Protein AF-A0A7I4FPY2-F1 (afdb_monomer)

pLDDT: mean 77.71, std 14.88, range [30.08, 95.44]

Secondary structure (DSSP, 8-state):
-PPPTTGGGGS--TTPEEEETTT--EEEEEEEEEEEE-SS-TTSEEEEEEEEE-SSSTT-EEEEE--TTTEEEEETTTTEEEE-PPTTHHHHHHHHHHHHHHHHHHHHHTS--TT-SS-BPPPHHHHHHHT-HHHHHHHHHTT-HHHHHHHHT-B-SSPPTTGGG-HHHHHHHHHHHHHHTEEEEE-SSSTT-EEEEETTT--EESSPPPPP-SSS---TTT-TTTTTTSEEPPHHHHHHTT-HHHHHHHHHTT-HHHHHHHTTPEEPPPPPHHHHHHHHHHHHHHTT-SSBPPHHHHHHTT-HHHHHHHHHTTHHHHHHHHTTPPBPPPP-----------------

Structure (mmCIF, N/CA/C/O backbone):
data_AF-A0A7I4FPY2-F1
#
_entry.id   AF-A0A7I4FPY2-F1
#
loop_
_atom_site.group_PDB
_atom_site.id
_atom_site.type_symbol
_atom_site.label_atom_id
_atom_site.label_alt_id
_atom_site.label_comp_id
_atom_site.label_asym_id
_atom_site.label_entity_id
_atom_site.label_seq_id
_atom_site.pdbx_PDB_ins_code
_atom_site.Cartn_x
_atom_site.Cartn_y
_atom_site.Cartn_z
_atom_site.occupancy
_atom_site.B_iso_or_equiv
_atom_site.auth_seq_id
_atom_site.auth_comp_id
_atom_site.auth_asym_id
_atom_site.auth_atom_id
_atom_site.pdbx_PDB_model_num
ATOM 1 N N . MET A 1 1 ? -35.427 -0.458 26.752 1.00 49.44 1 MET A N 1
ATOM 2 C CA . MET A 1 1 ? -35.487 0.696 25.831 1.00 49.44 1 MET A CA 1
ATOM 3 C C . MET A 1 1 ? -34.194 1.447 26.026 1.00 49.44 1 MET A C 1
ATOM 5 O O . MET A 1 1 ? -33.911 1.802 27.164 1.00 49.44 1 MET A O 1
ATOM 9 N N . SER A 1 2 ? -33.395 1.591 24.973 1.00 55.66 2 SER A N 1
ATOM 10 C CA . SER A 1 2 ? -32.155 2.363 25.029 1.00 55.66 2 SER A CA 1
ATOM 11 C C . SER A 1 2 ? -32.510 3.850 25.203 1.00 55.66 2 SER A C 1
ATOM 13 O O . SER A 1 2 ? -33.406 4.321 24.501 1.00 55.66 2 SER A O 1
ATOM 15 N N . PRO A 1 3 ? -31.889 4.580 26.145 1.00 63.78 3 PRO A N 1
ATOM 16 C CA . PRO A 1 3 ? -32.094 6.021 26.293 1.00 63.78 3 PRO A CA 1
ATOM 17 C C . PRO A 1 3 ? -31.713 6.766 25.009 1.00 63.78 3 PRO A C 1
ATOM 19 O O . PRO A 1 3 ? -30.759 6.373 24.326 1.00 63.78 3 PRO A O 1
ATOM 22 N N . SER A 1 4 ? -32.430 7.843 24.685 1.00 68.75 4 SER A N 1
ATOM 23 C CA . SER A 1 4 ? -32.091 8.677 23.532 1.00 68.75 4 SER A CA 1
ATOM 24 C C . SER A 1 4 ? -30.764 9.411 23.759 1.00 68.75 4 SER A C 1
ATOM 26 O O . SER A 1 4 ? -30.316 9.589 24.893 1.00 68.75 4 SER A O 1
ATOM 28 N N . ALA A 1 5 ? -30.132 9.876 22.678 1.00 65.56 5 ALA A N 1
ATOM 29 C CA . ALA A 1 5 ? -28.874 10.622 22.753 1.00 65.56 5 ALA A CA 1
ATOM 30 C C . ALA A 1 5 ? -28.976 11.904 23.606 1.00 65.56 5 ALA A C 1
ATOM 32 O O . ALA A 1 5 ? -27.971 12.347 24.146 1.00 65.56 5 ALA A O 1
ATOM 33 N N . GLN A 1 6 ? -30.174 12.485 23.745 1.00 66.31 6 GLN A N 1
ATOM 34 C CA . GLN A 1 6 ? -30.409 13.654 24.599 1.00 66.31 6 GLN A CA 1
ATOM 35 C C . GLN A 1 6 ? -30.502 13.274 26.081 1.00 66.31 6 GLN A C 1
ATOM 37 O O . GLN A 1 6 ? -30.000 14.014 26.921 1.00 66.31 6 GLN A O 1
ATOM 42 N N . ASP A 1 7 ? -31.068 12.105 26.394 1.00 70.81 7 ASP A N 1
ATOM 43 C CA . ASP A 1 7 ? -31.251 11.646 27.777 1.00 70.81 7 ASP A CA 1
ATOM 44 C C . ASP A 1 7 ? -29.908 11.388 28.473 1.00 70.81 7 ASP A C 1
ATOM 46 O O . ASP A 1 7 ? -29.760 11.632 29.667 1.00 70.81 7 ASP A O 1
ATOM 50 N N . ILE A 1 8 ? -28.905 10.921 27.724 1.00 75.12 8 ILE A N 1
ATOM 51 C CA . ILE A 1 8 ? -27.593 10.570 28.284 1.00 75.12 8 ILE A CA 1
ATOM 52 C C . ILE A 1 8 ? -26.684 11.760 28.574 1.00 75.12 8 ILE A C 1
ATOM 54 O O . ILE A 1 8 ? -25.725 11.611 29.322 1.00 75.12 8 ILE A O 1
ATOM 58 N N . LEU A 1 9 ? -26.971 12.933 28.008 1.00 71.31 9 LEU A N 1
ATOM 59 C CA . LEU A 1 9 ? -26.206 14.155 28.284 1.00 71.31 9 LEU A CA 1
ATOM 60 C C . LEU A 1 9 ? -26.435 14.664 29.703 1.00 71.31 9 LEU A C 1
ATOM 62 O O . LEU A 1 9 ? -25.612 15.397 30.245 1.00 71.31 9 LEU A O 1
ATOM 66 N N . GLU A 1 10 ? -27.569 14.289 30.286 1.00 73.12 10 GLU A N 1
ATOM 67 C CA . GLU A 1 10 ? -27.938 14.634 31.652 1.00 73.12 10 GLU A CA 1
ATOM 68 C C . GLU A 1 10 ? -27.440 13.589 32.662 1.00 73.12 10 GLU A C 1
ATOM 70 O O . GLU A 1 10 ? -27.553 13.800 33.870 1.00 73.12 10 GLU A O 1
ATOM 75 N N . TRP A 1 11 ? -26.910 12.454 32.191 1.00 80.00 11 TRP A N 1
ATOM 76 C CA . TRP A 1 11 ? -26.457 11.357 33.040 1.00 80.00 11 TRP A CA 1
ATOM 77 C C . TRP A 1 11 ? -24.956 11.466 33.294 1.00 80.00 11 TRP A C 1
ATOM 79 O O . TRP A 1 11 ? -24.160 11.610 32.368 1.00 80.00 11 TRP A O 1
ATOM 89 N N . ASP A 1 12 ? -24.563 11.331 34.560 1.00 84.75 12 ASP A N 1
ATOM 90 C CA . ASP A 1 12 ? -23.160 11.162 34.926 1.00 84.75 12 ASP A CA 1
ATOM 91 C C . ASP A 1 12 ? -22.753 9.700 34.704 1.00 84.75 12 ASP A C 1
ATOM 93 O O . ASP A 1 12 ? -22.953 8.827 35.554 1.00 84.75 12 ASP A O 1
ATOM 97 N N . LEU A 1 13 ? -22.275 9.428 33.489 1.00 89.31 13 LEU A N 1
ATOM 98 C CA . LEU A 1 13 ? -21.825 8.105 33.064 1.00 89.31 13 LEU A CA 1
ATOM 99 C C . LEU A 1 13 ? -20.352 7.843 33.405 1.00 89.31 13 LEU A C 1
ATOM 101 O O . LEU A 1 13 ? -19.858 6.754 33.113 1.00 89.31 13 LEU A O 1
ATOM 105 N N . GLU A 1 14 ? -19.635 8.802 33.996 1.00 91.81 14 GLU A N 1
ATOM 106 C CA . GLU 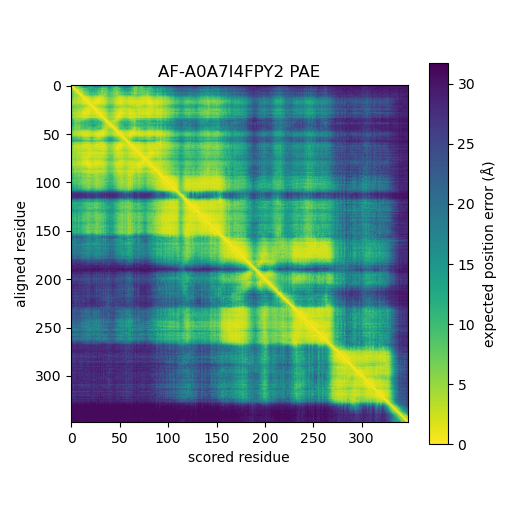A 1 14 ? -18.211 8.653 34.297 1.00 91.81 14 GLU A CA 1
ATOM 107 C C . GLU A 1 14 ? -17.969 7.432 35.206 1.00 91.81 14 GLU A C 1
ATOM 109 O O . GLU A 1 14 ? -18.632 7.206 36.217 1.00 91.81 14 GLU A O 1
ATOM 114 N N . GLY A 1 15 ? -17.024 6.576 34.818 1.00 91.19 15 GLY A N 1
ATOM 115 C CA . GLY A 1 15 ? -16.645 5.371 35.557 1.00 91.19 15 GLY A CA 1
ATOM 116 C C . GLY A 1 15 ? -17.532 4.138 35.339 1.00 91.19 15 GLY A C 1
ATOM 117 O O . GLY A 1 15 ? -17.132 3.041 35.774 1.00 91.19 15 GLY A O 1
ATOM 118 N N . TRP A 1 16 ? -18.667 4.272 34.638 1.00 94.81 16 TRP A N 1
ATOM 119 C CA . TRP A 1 16 ? -19.583 3.164 34.341 1.00 94.81 16 TRP A CA 1
ATOM 120 C C . TRP A 1 16 ? -18.901 2.093 33.495 1.00 94.81 16 TRP A C 1
ATOM 122 O O . TRP A 1 16 ? -18.057 2.382 32.644 1.00 94.81 16 TRP A O 1
ATOM 132 N N . LYS A 1 17 ? -19.262 0.826 33.718 1.00 95.44 17 LYS A N 1
ATOM 133 C CA . LYS A 1 17 ? -18.648 -0.307 33.014 1.00 95.44 17 LYS A CA 1
ATOM 134 C C . LYS A 1 17 ? -19.331 -0.551 31.679 1.00 95.44 17 LYS A C 1
ATOM 136 O O . LYS A 1 17 ? -20.535 -0.789 31.635 1.00 95.44 17 LYS A O 1
ATOM 141 N N . VAL A 1 18 ? -18.540 -0.611 30.616 1.00 95.00 18 VAL A N 1
ATOM 142 C CA . VAL A 1 18 ? -19.009 -1.042 29.297 1.00 95.00 18 VAL A CA 1
ATOM 143 C C . VAL A 1 18 ? -18.731 -2.529 29.132 1.00 95.00 18 VAL A C 1
ATOM 145 O O . VAL A 1 18 ? -17.605 -2.984 29.342 1.00 95.00 18 VAL A O 1
ATOM 148 N N . VAL A 1 19 ? -19.769 -3.292 28.804 1.00 94.94 19 VAL A N 1
ATOM 149 C CA . VAL A 1 19 ? -19.776 -4.756 28.832 1.00 94.94 19 VAL A CA 1
ATOM 150 C C . VAL A 1 19 ? -20.289 -5.295 27.502 1.00 94.94 19 VAL A C 1
ATOM 152 O O . VAL A 1 19 ? -21.270 -4.788 26.964 1.00 94.94 19 VAL A O 1
ATOM 155 N N . LEU A 1 20 ? -19.649 -6.335 26.972 1.00 93.88 20 LEU A N 1
ATOM 156 C CA . LEU A 1 20 ? -20.158 -7.056 25.806 1.00 93.88 20 LEU A CA 1
ATOM 157 C C . LEU A 1 20 ? -21.421 -7.835 26.187 1.00 93.88 20 LEU A C 1
ATOM 159 O O . LEU A 1 20 ? -21.388 -8.657 27.100 1.00 93.88 20 LEU A O 1
ATOM 163 N N . GLU A 1 21 ? -22.519 -7.604 25.470 1.00 93.00 21 GLU A N 1
ATOM 164 C CA . GLU A 1 21 ? -23.805 -8.279 25.700 1.00 93.00 21 GLU A CA 1
ATOM 165 C C . GLU A 1 21 ? -23.676 -9.808 25.587 1.00 93.00 21 GLU A C 1
ATOM 167 O O . GLU A 1 21 ? -24.228 -10.545 26.400 1.00 93.00 21 GLU A O 1
ATOM 172 N N . GLU A 1 22 ? -22.914 -10.292 24.601 1.00 90.00 22 GLU A N 1
ATOM 173 C CA . GLU A 1 22 ? -22.834 -11.723 24.281 1.00 90.00 22 GLU A CA 1
ATOM 174 C C . GLU A 1 22 ? -21.973 -12.523 25.269 1.00 90.00 22 GLU A C 1
ATOM 176 O O . GLU A 1 22 ? -22.315 -13.656 25.609 1.00 90.00 22 GLU A O 1
ATOM 181 N N . THR A 1 23 ? -20.854 -11.955 25.729 1.00 91.00 23 THR A N 1
ATOM 182 C CA . THR A 1 23 ? -19.871 -12.661 26.574 1.00 91.00 23 THR A CA 1
ATOM 183 C C . THR A 1 23 ? -19.915 -12.234 28.039 1.00 91.00 23 THR A C 1
ATOM 185 O O . THR A 1 23 ? -19.447 -12.969 28.907 1.00 91.00 23 THR A O 1
ATOM 188 N N . GLY A 1 24 ? -20.461 -11.052 28.338 1.00 90.19 24 GLY A N 1
ATOM 189 C CA . GLY A 1 24 ? -20.397 -10.438 29.663 1.00 90.19 24 GLY A CA 1
ATOM 190 C C . GLY A 1 24 ? -19.012 -9.890 30.030 1.00 90.19 24 GLY A C 1
ATOM 191 O O . GLY A 1 24 ? -18.795 -9.502 31.181 1.00 90.19 24 GLY A O 1
ATOM 192 N N . GLU A 1 25 ? -18.065 -9.860 29.088 1.00 91.69 25 GLU A N 1
ATOM 193 C CA . GLU A 1 25 ? -16.723 -9.326 29.320 1.00 91.69 25 GLU A CA 1
ATOM 194 C C . GLU A 1 25 ? -16.741 -7.799 29.417 1.00 91.69 25 GLU A C 1
ATOM 196 O O . GLU A 1 25 ? -17.415 -7.108 28.651 1.00 91.69 25 GLU A O 1
ATOM 201 N N . VAL A 1 26 ? -15.975 -7.262 30.367 1.00 92.88 26 VAL A N 1
ATOM 202 C CA . VAL A 1 26 ? -15.832 -5.815 30.547 1.00 92.88 26 VAL A CA 1
ATOM 203 C C . VAL A 1 26 ? -14.830 -5.293 29.523 1.00 92.88 26 VAL A C 1
ATOM 205 O O . VAL A 1 26 ? -13.650 -5.630 29.585 1.00 92.88 26 VAL A O 1
ATOM 208 N N . VAL A 1 27 ? -15.304 -4.443 28.614 1.00 91.19 27 VAL A N 1
ATOM 209 C CA . VAL A 1 27 ? -14.476 -3.741 27.622 1.00 91.19 27 VAL A CA 1
ATOM 210 C C . VAL A 1 27 ? -13.669 -2.638 28.297 1.00 91.19 27 VAL A C 1
ATOM 212 O O . VAL A 1 27 ? -12.490 -2.454 28.009 1.00 91.19 27 VAL A O 1
ATOM 215 N N . GLY A 1 28 ? -14.295 -1.912 29.222 1.00 93.12 28 GLY A N 1
ATOM 216 C CA . GLY A 1 28 ? -13.650 -0.790 29.879 1.00 93.12 28 GLY A CA 1
ATOM 217 C C . GLY A 1 28 ? -14.584 0.031 30.751 1.00 93.12 28 GLY A C 1
ATOM 218 O O . GLY A 1 28 ? -15.676 -0.417 31.117 1.00 93.12 28 GLY A O 1
ATOM 219 N N . ARG A 1 29 ? -14.136 1.240 31.086 1.00 94.50 29 ARG A N 1
ATOM 220 C CA . ARG A 1 29 ? -14.913 2.228 31.839 1.00 94.50 29 ARG A CA 1
ATOM 221 C C . ARG A 1 29 ? -15.063 3.514 31.051 1.00 94.50 29 ARG A C 1
ATOM 223 O O . ARG A 1 29 ? -14.104 3.941 30.415 1.00 94.50 29 ARG A O 1
ATOM 230 N N . VAL A 1 30 ? -16.252 4.101 31.101 1.00 9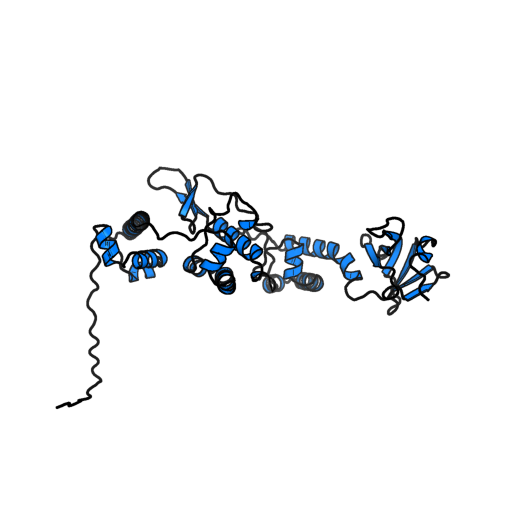4.31 30 VAL A N 1
ATOM 231 C CA . VAL A 1 30 ? -16.524 5.401 30.484 1.00 94.31 30 VAL A CA 1
ATOM 232 C C . VAL A 1 30 ? -15.672 6.464 31.175 1.00 94.31 30 VAL A C 1
ATOM 234 O O . VAL A 1 30 ? -15.646 6.539 32.400 1.00 94.31 30 VAL A O 1
ATOM 237 N N . GLU A 1 31 ? -14.956 7.252 30.387 1.00 92.75 31 GLU A N 1
ATOM 238 C CA . GLU A 1 31 ? -14.260 8.457 30.841 1.00 92.75 31 GLU A CA 1
ATOM 239 C C . GLU A 1 31 ? -15.146 9.678 30.622 1.00 92.75 31 GLU A C 1
ATOM 241 O O . GLU A 1 31 ? -15.387 10.451 31.537 1.00 92.75 31 GLU A O 1
ATOM 246 N N . GLU A 1 32 ? -15.649 9.836 29.400 1.00 91.25 32 GLU A N 1
ATOM 247 C CA . GLU A 1 32 ? -16.442 10.993 29.008 1.00 91.25 32 GLU A CA 1
ATOM 248 C C . GLU A 1 32 ? -17.454 10.622 27.923 1.00 91.25 32 GLU A C 1
ATOM 250 O O . GLU A 1 32 ? -17.275 9.671 27.151 1.00 91.25 32 GLU A O 1
ATOM 255 N N . VAL A 1 33 ? -18.528 11.406 27.861 1.00 90.12 33 VAL A N 1
ATOM 256 C CA . VAL A 1 33 ? -19.497 11.381 26.766 1.00 90.12 33 VAL A CA 1
ATOM 257 C C . VAL A 1 33 ? -19.160 12.536 25.828 1.00 90.12 33 VAL A C 1
ATOM 259 O O . VAL A 1 33 ? -19.197 13.703 26.215 1.00 90.12 33 VAL A O 1
ATOM 262 N N . LEU A 1 34 ? -18.805 12.204 24.591 1.00 89.25 34 LEU A N 1
ATOM 263 C CA . LEU A 1 34 ? -18.468 13.158 23.544 1.00 89.25 34 LEU A CA 1
ATOM 264 C C . LEU A 1 34 ? -19.702 13.485 22.711 1.00 89.25 34 LEU A C 1
ATOM 266 O O . LEU A 1 34 ? -20.384 12.583 22.222 1.00 89.25 34 LEU A O 1
ATOM 270 N N . ASN A 1 35 ? -19.920 14.774 22.467 1.00 85.81 35 ASN A N 1
ATOM 271 C CA . ASN A 1 35 ? -21.070 15.258 21.711 1.00 85.81 35 ASN A CA 1
ATOM 272 C C . ASN A 1 35 ? -20.613 15.782 20.358 1.00 85.81 35 ASN A C 1
ATOM 274 O O . ASN A 1 35 ? -19.783 16.689 20.273 1.00 85.81 35 ASN A O 1
ATOM 278 N N . LEU A 1 36 ? -21.182 15.225 19.298 1.00 77.88 36 LEU A N 1
ATOM 279 C CA . LEU A 1 36 ? -21.012 15.704 17.938 1.00 77.88 36 LEU A CA 1
ATOM 280 C C . LEU A 1 36 ? -22.255 16.508 17.572 1.00 77.88 36 LEU A C 1
ATOM 282 O O . LEU A 1 36 ? -23.326 15.956 17.301 1.00 77.88 36 LEU A O 1
ATOM 286 N N . CYS A 1 37 ? -22.113 17.830 17.618 1.00 76.69 37 CYS A N 1
ATOM 287 C CA . CYS A 1 37 ? -23.172 18.743 17.216 1.00 76.69 37 CYS A CA 1
ATOM 288 C C . CYS A 1 37 ? -23.326 18.783 15.696 1.00 76.69 37 CYS A C 1
ATOM 290 O O . CYS A 1 37 ? -22.375 18.532 14.949 1.00 76.69 37 CYS A O 1
ATOM 292 N N . SER A 1 38 ? -24.524 19.146 15.246 1.00 74.88 38 SER A N 1
ATOM 293 C CA . SER A 1 38 ? -24.803 19.271 13.827 1.00 74.88 38 SER A CA 1
ATOM 294 C C . SER A 1 38 ? -23.954 20.364 13.190 1.00 74.88 38 SER A C 1
ATOM 296 O O . SER A 1 38 ? -23.778 21.452 13.740 1.00 74.88 38 SER A O 1
ATOM 298 N N . PHE A 1 39 ? -23.469 20.096 11.977 1.00 73.12 39 PHE A N 1
ATOM 299 C CA . PHE A 1 39 ? -22.700 21.070 11.203 1.00 73.12 39 PHE A CA 1
ATOM 300 C C . PHE A 1 39 ? -23.503 22.349 10.907 1.00 73.12 39 PHE A C 1
ATOM 302 O O . PHE A 1 39 ? -22.935 23.436 10.821 1.00 73.12 39 PHE A O 1
ATOM 309 N N . TRP A 1 40 ? -24.826 22.225 10.756 1.00 79.50 40 TRP A N 1
ATOM 310 C CA . TRP A 1 40 ? -25.721 23.338 10.422 1.00 79.50 40 TRP A CA 1
ATOM 311 C C . TRP A 1 40 ? -26.241 24.089 11.653 1.00 79.50 40 TRP A C 1
ATOM 313 O O . TRP A 1 40 ? -26.571 25.269 11.539 1.00 79.50 40 TRP A O 1
ATOM 323 N N . ASP A 1 41 ? -26.294 23.427 12.813 1.00 75.50 41 ASP A N 1
ATOM 324 C CA . ASP A 1 41 ? -26.692 24.021 14.091 1.00 75.50 41 ASP A CA 1
ATOM 325 C C . ASP A 1 41 ? -25.886 23.408 15.257 1.00 75.50 41 ASP A C 1
ATOM 327 O O . ASP A 1 41 ? -26.188 22.297 15.705 1.00 75.50 41 ASP A O 1
ATOM 331 N N . PRO A 1 42 ? -24.894 24.139 15.801 1.00 74.69 42 PRO A N 1
ATOM 332 C CA . PRO A 1 42 ? -24.084 23.688 16.931 1.00 74.69 42 PRO A CA 1
ATOM 333 C C . PRO A 1 42 ? -24.871 23.455 18.230 1.00 74.69 42 PRO A C 1
ATOM 335 O O . PRO A 1 42 ? -24.326 22.870 19.164 1.00 74.69 42 PRO A O 1
ATOM 338 N N . SER A 1 43 ? -26.120 23.928 18.320 1.00 74.31 43 SER A N 1
ATOM 339 C CA . SER A 1 43 ? -26.990 23.724 19.489 1.00 74.31 43 SER A CA 1
ATOM 340 C C . SER A 1 43 ? -27.750 22.396 19.438 1.00 74.31 43 SER A C 1
ATOM 342 O O . SER A 1 43 ? -28.354 21.999 20.432 1.00 74.31 43 SER A O 1
ATOM 344 N N . VAL A 1 44 ? -27.727 21.703 18.296 1.00 73.81 44 VAL A N 1
ATOM 345 C CA . VAL A 1 44 ? -28.354 20.391 18.118 1.00 73.81 44 VAL A CA 1
ATOM 346 C C . VAL A 1 44 ? -27.277 19.320 18.225 1.00 73.81 44 VAL A C 1
ATOM 348 O O . VAL A 1 44 ? -26.399 19.232 17.369 1.00 73.81 44 VAL A O 1
ATOM 351 N N . VAL A 1 45 ? -27.350 18.485 19.262 1.00 70.38 45 VAL A N 1
ATOM 352 C CA . VAL A 1 45 ? -26.517 17.279 19.357 1.00 70.38 45 VAL A CA 1
ATOM 353 C C . VAL A 1 45 ? -27.061 16.246 18.378 1.00 70.38 45 VAL A C 1
ATOM 355 O O . VAL A 1 45 ? -28.215 15.834 18.488 1.00 70.38 45 VAL A O 1
ATOM 358 N N . GLU A 1 46 ? -26.244 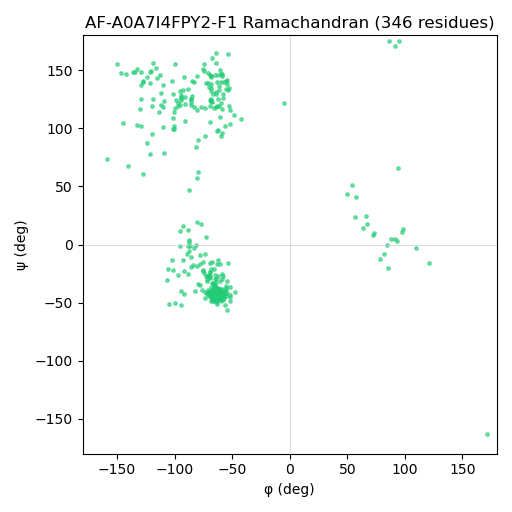15.871 17.396 1.00 74.56 46 GLU A N 1
ATOM 359 C CA . GLU A 1 46 ? -26.632 14.943 16.332 1.00 74.56 46 GLU A CA 1
ATOM 360 C C . GLU A 1 46 ? -26.228 13.507 16.690 1.00 74.56 46 GLU A C 1
ATOM 362 O O . GLU A 1 46 ? -27.012 12.580 16.497 1.00 74.56 46 GLU A O 1
ATOM 367 N N . TYR A 1 47 ? -25.044 13.332 17.289 1.00 80.75 47 TYR A N 1
ATOM 368 C CA . TYR A 1 47 ? -24.548 12.035 17.751 1.00 80.75 47 TYR A CA 1
ATOM 369 C C . TYR A 1 47 ? -23.794 12.173 19.073 1.00 80.75 47 TYR A C 1
ATOM 371 O O . TYR A 1 47 ? -23.084 13.154 19.294 1.00 80.75 47 TYR A O 1
ATOM 379 N N . CYS A 1 48 ? -23.889 11.148 19.914 1.00 87.88 48 CYS A N 1
ATOM 380 C CA . CYS A 1 48 ? -23.063 11.009 21.109 1.00 87.88 48 CYS A CA 1
ATOM 381 C C . CYS A 1 48 ? -22.115 9.820 20.934 1.00 87.88 48 CYS A C 1
ATOM 383 O O . CYS A 1 48 ? -22.472 8.813 20.316 1.00 87.88 48 CYS A O 1
ATOM 385 N N . MET A 1 49 ? -20.913 9.913 21.488 1.00 90.50 49 MET A N 1
ATOM 386 C CA . MET A 1 49 ? -19.966 8.805 21.569 1.00 90.50 49 MET A CA 1
ATOM 387 C C . MET A 1 49 ? -19.506 8.635 23.009 1.00 90.50 49 MET A C 1
ATOM 389 O O . MET A 1 49 ? -19.244 9.608 23.704 1.00 90.50 49 MET A O 1
ATOM 393 N N . LEU A 1 50 ? -19.367 7.393 23.447 1.00 92.19 50 LEU A N 1
ATOM 394 C CA . LEU A 1 50 ? -18.705 7.066 24.698 1.00 92.19 50 LEU A CA 1
ATOM 395 C C . LEU A 1 50 ? -17.210 6.964 24.436 1.00 92.19 50 LEU A C 1
ATOM 397 O O . LEU A 1 50 ? -16.791 6.166 23.593 1.00 92.19 50 LEU A O 1
ATOM 401 N N . LYS A 1 51 ? -16.413 7.723 25.182 1.00 92.88 51 LYS A N 1
ATOM 402 C CA . LYS A 1 51 ? -14.983 7.468 25.292 1.00 92.88 51 LYS A CA 1
ATOM 403 C C . LYS A 1 51 ? -14.751 6.536 26.470 1.00 92.88 51 LYS A C 1
ATOM 405 O O . LYS A 1 51 ? -15.162 6.82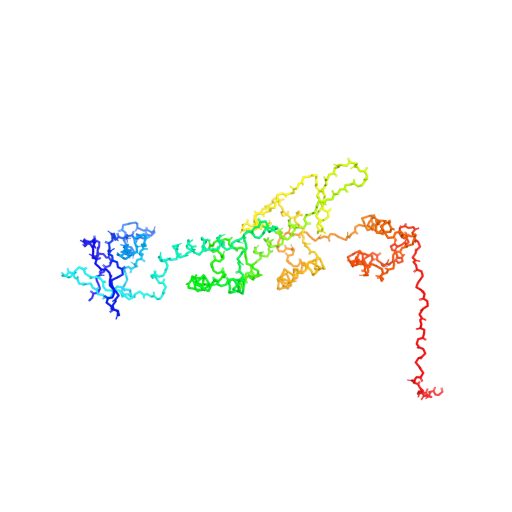1 27.593 1.00 92.88 51 LYS A O 1
ATOM 410 N N . VAL A 1 52 ? -14.151 5.385 26.197 1.00 93.50 52 VAL A N 1
ATOM 411 C CA . VAL A 1 52 ? -14.042 4.277 27.148 1.00 93.50 52 VAL A CA 1
ATOM 412 C C . VAL A 1 52 ? -12.595 3.822 27.228 1.00 93.50 52 VAL A C 1
ATOM 414 O O . VAL A 1 52 ? -12.015 3.435 26.216 1.00 93.50 52 VAL A O 1
ATOM 417 N N . PHE A 1 53 ? -12.022 3.796 28.428 1.00 91.38 53 PHE A N 1
ATOM 418 C CA . PHE A 1 53 ? -10.686 3.248 28.642 1.00 91.38 53 PHE A CA 1
ATOM 419 C C . PHE A 1 53 ? -10.721 1.758 28.933 1.00 91.38 53 PHE A C 1
ATOM 421 O O . PHE A 1 53 ? -11.473 1.293 29.799 1.00 91.38 53 PHE A O 1
ATOM 428 N N . ASP A 1 54 ? -9.834 1.021 28.269 1.00 87.44 54 ASP A N 1
ATOM 429 C CA . ASP A 1 54 ? -9.582 -0.377 28.587 1.00 87.44 54 ASP A CA 1
ATOM 430 C C . ASP A 1 54 ? -9.033 -0.510 30.017 1.00 87.44 54 ASP A C 1
ATOM 432 O O . ASP A 1 54 ? -8.032 0.103 30.391 1.00 87.44 54 ASP A O 1
ATOM 436 N N . SER A 1 55 ? -9.687 -1.335 30.835 1.00 76.88 55 SER A N 1
ATOM 437 C CA . SER A 1 55 ? -9.250 -1.577 32.217 1.00 76.88 55 SER A CA 1
ATOM 438 C C . SER A 1 55 ? -8.026 -2.494 32.311 1.00 76.88 55 SER A C 1
ATOM 440 O O . SER A 1 55 ? -7.325 -2.469 33.320 1.00 76.88 55 SER A O 1
ATOM 442 N N . ASN A 1 56 ? -7.773 -3.309 31.286 1.00 78.69 56 ASN A N 1
ATOM 443 C CA . ASN A 1 56 ? -6.671 -4.268 31.236 1.00 78.69 56 ASN A CA 1
ATOM 444 C C . ASN A 1 56 ? -5.450 -3.714 30.486 1.00 78.69 56 ASN A C 1
ATOM 446 O O . ASN A 1 56 ? -4.326 -4.138 30.755 1.00 78.69 56 ASN A O 1
ATOM 450 N N . SER A 1 57 ? -5.665 -2.778 29.558 1.00 78.00 57 SER A N 1
ATOM 451 C CA . SER A 1 57 ? -4.621 -2.218 28.690 1.00 78.00 57 SER A CA 1
ATOM 452 C C . SER A 1 57 ? -4.558 -0.689 28.817 1.00 78.00 57 SER A C 1
ATOM 454 O O . SER A 1 57 ? -5.199 0.013 28.032 1.00 78.00 57 SER A O 1
ATOM 456 N N . PRO A 1 58 ? -3.792 -0.144 29.784 1.00 70.38 58 PRO A N 1
ATOM 457 C CA . PRO A 1 58 ? -3.686 1.302 29.960 1.00 70.38 58 PRO A CA 1
ATOM 458 C C . PRO A 1 58 ? -3.122 1.949 28.686 1.00 70.38 58 PRO A C 1
ATOM 460 O O . PRO A 1 58 ? -2.035 1.588 28.235 1.00 70.38 58 PRO A O 1
ATOM 463 N N . GLY A 1 59 ? -3.877 2.885 28.104 1.00 76.88 59 GLY A N 1
ATOM 464 C CA . GLY A 1 59 ? -3.536 3.582 26.857 1.00 76.88 59 GLY A CA 1
ATOM 465 C C . GLY A 1 59 ? -4.401 3.220 25.645 1.00 76.88 59 GLY A C 1
ATOM 466 O O . GLY A 1 59 ? -4.216 3.816 24.588 1.00 76.88 59 GLY A O 1
ATOM 467 N N . ILE A 1 60 ? -5.342 2.277 25.775 1.00 84.75 60 ILE A N 1
ATOM 468 C CA . ILE A 1 60 ? -6.329 1.988 24.724 1.00 84.75 60 ILE A CA 1
ATOM 469 C C . ILE A 1 60 ? -7.632 2.727 25.032 1.00 84.75 60 ILE A C 1
ATOM 471 O O . ILE A 1 60 ? -8.271 2.486 26.059 1.00 84.75 60 ILE A O 1
ATOM 475 N N . GLU A 1 61 ? -8.012 3.606 24.109 1.00 88.75 61 GLU A N 1
ATOM 476 C CA . GLU A 1 61 ? -9.235 4.407 24.145 1.00 88.75 61 GLU A CA 1
ATOM 477 C C . GLU A 1 61 ? -10.205 3.915 23.070 1.00 88.75 61 GLU A C 1
ATOM 479 O O . GLU A 1 61 ? -9.907 3.960 21.875 1.00 88.75 61 GLU A O 1
ATOM 484 N N . TYR A 1 62 ? -11.378 3.447 23.487 1.00 91.88 62 TYR A N 1
ATOM 485 C CA . TYR A 1 62 ? -12.460 3.075 22.586 1.00 91.88 62 TYR A CA 1
ATOM 486 C C . TYR A 1 62 ? -13.422 4.251 22.420 1.00 91.88 62 TYR A C 1
ATOM 488 O O . TYR A 1 62 ? -13.921 4.793 23.404 1.00 91.88 62 TYR A O 1
ATOM 496 N N . LEU A 1 63 ? -13.723 4.601 21.169 1.00 92.56 63 LEU A N 1
ATOM 497 C CA . LEU A 1 63 ? -14.796 5.528 20.818 1.00 92.56 63 LEU A CA 1
ATOM 498 C C . LEU A 1 63 ? -15.995 4.717 20.335 1.00 92.56 63 LEU A C 1
ATOM 500 O O . LEU A 1 63 ? -15.954 4.109 19.265 1.00 92.56 63 LEU A O 1
ATOM 504 N N . ILE A 1 64 ? -17.048 4.670 21.147 1.00 92.69 64 ILE A N 1
ATOM 505 C CA . ILE A 1 64 ? -18.219 3.826 20.903 1.00 92.69 64 ILE A CA 1
ATOM 506 C C . ILE A 1 64 ? -19.429 4.724 20.629 1.00 92.69 64 ILE A C 1
ATOM 508 O O . ILE A 1 64 ? -19.871 5.427 21.537 1.00 92.69 64 ILE A O 1
ATOM 512 N N . PRO A 1 65 ? -19.994 4.718 19.409 1.00 91.75 65 PRO A N 1
ATOM 513 C CA . PRO A 1 65 ? -21.184 5.505 19.104 1.00 91.75 65 PRO A CA 1
ATOM 514 C C . PRO A 1 65 ? -22.388 5.085 19.956 1.00 91.75 65 PRO A C 1
ATOM 516 O O . PRO A 1 65 ? -22.705 3.897 20.057 1.00 91.75 65 PRO A O 1
ATOM 519 N N . TRP A 1 66 ? -23.090 6.063 20.530 1.00 89.94 66 TRP A N 1
ATOM 520 C CA . TRP A 1 66 ? -24.341 5.844 21.251 1.00 89.94 66 TRP A CA 1
ATOM 521 C C . TRP A 1 66 ? -25.506 5.732 20.267 1.00 89.94 66 TRP A C 1
ATOM 523 O O . TRP A 1 66 ? -26.197 6.703 19.960 1.00 89.94 66 TRP A O 1
ATOM 533 N N . VAL A 1 67 ? -25.703 4.529 19.739 1.00 88.50 67 VAL A N 1
ATOM 534 C CA . VAL A 1 67 ? -26.798 4.199 18.819 1.00 88.50 67 VAL A CA 1
ATOM 535 C C . VAL A 1 67 ? -27.447 2.892 19.248 1.00 88.50 67 VAL A C 1
ATOM 537 O O . VAL A 1 67 ? -26.759 2.011 19.759 1.00 88.50 67 VAL A O 1
ATOM 540 N N . GLU A 1 68 ? -28.750 2.730 19.012 1.00 86.12 68 GLU A N 1
ATOM 541 C CA . GLU A 1 68 ? -29.513 1.533 19.419 1.00 86.12 68 GLU A CA 1
ATOM 542 C C . GLU A 1 68 ? -28.944 0.225 18.838 1.00 86.12 68 GLU A C 1
ATOM 544 O O . GLU A 1 68 ? -29.060 -0.856 19.426 1.00 86.12 68 GLU A O 1
ATOM 549 N N . ASP A 1 69 ? -28.281 0.308 17.684 1.00 89.44 69 ASP A N 1
ATOM 550 C CA . ASP A 1 69 ? -27.638 -0.841 17.054 1.00 89.44 69 ASP A CA 1
ATOM 551 C C . ASP A 1 69 ? -26.413 -1.343 17.825 1.00 89.44 69 ASP A C 1
ATOM 553 O O . ASP A 1 69 ? -26.138 -2.542 17.785 1.00 89.44 69 ASP A O 1
ATOM 557 N N . ILE A 1 70 ? -25.743 -0.466 18.575 1.00 92.12 70 ILE A N 1
ATOM 558 C CA . ILE A 1 70 ? -24.545 -0.782 19.358 1.00 92.12 70 ILE A CA 1
ATOM 559 C C . ILE A 1 70 ? -24.884 -0.881 20.845 1.00 92.12 70 ILE A C 1
ATOM 561 O O . ILE A 1 70 ? -24.541 -1.876 21.469 1.00 92.12 70 ILE A O 1
ATOM 565 N N . VAL A 1 71 ? -25.564 0.109 21.422 1.00 92.25 71 VAL A N 1
ATOM 566 C CA . VAL A 1 71 ? -25.931 0.157 22.845 1.00 92.25 71 VAL A CA 1
ATOM 567 C C . VAL A 1 71 ? -27.309 -0.477 23.039 1.00 92.25 71 VAL A C 1
ATOM 569 O O . VAL A 1 71 ? -28.339 0.097 22.673 1.00 92.25 71 VAL A O 1
ATOM 572 N N . LYS A 1 72 ? -27.327 -1.683 23.613 1.00 92.00 72 LYS A N 1
ATOM 573 C CA . LYS A 1 72 ? -28.534 -2.518 23.727 1.00 92.00 72 LYS A CA 1
ATOM 574 C C . LYS A 1 72 ? -29.289 -2.301 25.021 1.00 92.00 72 LYS A C 1
ATOM 576 O O . LYS A 1 72 ? -30.516 -2.207 25.015 1.00 92.00 72 LYS A O 1
ATOM 581 N N . GLU A 1 73 ? -28.559 -2.196 26.121 1.00 90.31 73 GLU A N 1
ATOM 582 C CA . GLU A 1 73 ? -29.147 -2.056 27.444 1.00 90.31 73 GLU A CA 1
ATOM 583 C C . GLU A 1 73 ? -28.266 -1.189 28.339 1.00 90.31 73 GLU A C 1
ATOM 585 O O . GLU A 1 73 ? -27.041 -1.177 28.221 1.00 90.31 73 GLU A O 1
ATOM 590 N N . VAL A 1 74 ? -28.911 -0.455 29.242 1.00 90.38 74 VAL A N 1
ATOM 591 C CA . VAL A 1 74 ? -28.254 0.373 30.247 1.00 90.38 74 VAL A CA 1
ATOM 592 C C . VAL A 1 74 ? -28.868 0.031 31.600 1.00 90.38 74 VAL A C 1
ATOM 594 O O . VAL A 1 74 ? -30.064 0.228 31.807 1.00 90.38 74 VAL A O 1
ATOM 597 N N . ASP A 1 75 ? -28.054 -0.499 32.507 1.00 90.81 75 ASP A N 1
ATOM 598 C CA . ASP A 1 75 ? -28.439 -0.794 33.884 1.00 90.81 75 ASP A CA 1
ATOM 599 C C . ASP A 1 75 ? -27.920 0.316 34.795 1.00 90.81 75 ASP A C 1
ATOM 601 O O . ASP A 1 75 ? -26.748 0.342 35.185 1.00 90.81 75 ASP A O 1
ATOM 605 N N . CYS A 1 76 ? -28.821 1.234 35.142 1.00 86.44 76 CYS A N 1
ATOM 606 C CA . CYS A 1 76 ? -28.503 2.374 35.991 1.00 86.44 76 CYS A CA 1
ATOM 607 C C . CYS A 1 76 ? -28.216 1.987 37.447 1.00 86.44 76 CYS A C 1
ATOM 609 O O . CYS A 1 76 ? -27.539 2.733 38.142 1.00 86.44 76 CYS A O 1
ATOM 611 N N . ASN A 1 77 ? -28.718 0.844 37.930 1.00 88.31 77 ASN A N 1
ATOM 612 C CA . ASN A 1 77 ? -28.481 0.421 39.314 1.00 88.31 77 ASN A CA 1
ATOM 613 C C . ASN A 1 77 ? -27.099 -0.216 39.471 1.00 88.31 77 ASN A C 1
ATOM 615 O O . ASN A 1 77 ? -26.479 -0.104 40.527 1.00 88.31 77 ASN A O 1
ATOM 619 N N . ALA A 1 78 ? -26.641 -0.925 38.438 1.00 90.56 78 ALA A N 1
ATOM 620 C CA . ALA A 1 78 ? -25.345 -1.594 38.434 1.00 90.56 78 ALA A CA 1
ATOM 621 C C . ALA A 1 78 ? -24.222 -0.772 37.780 1.00 90.56 78 ALA A C 1
ATOM 623 O O . ALA A 1 78 ? -23.091 -1.267 37.741 1.00 90.56 78 ALA A O 1
ATOM 624 N N . GLU A 1 79 ? -24.530 0.424 37.261 1.00 93.19 79 GLU A N 1
ATOM 625 C CA . GLU A 1 79 ? -23.622 1.297 36.499 1.00 93.19 79 GLU A CA 1
ATOM 626 C C . GLU A 1 79 ? -22.982 0.552 35.312 1.00 93.19 79 GLU A C 1
ATOM 628 O O . GLU A 1 79 ? -21.754 0.488 35.157 1.00 93.19 79 GLU A O 1
ATOM 633 N N . ARG A 1 80 ? -23.823 -0.104 34.496 1.00 94.12 80 ARG A N 1
ATOM 634 C CA . ARG A 1 80 ? -23.388 -0.929 33.355 1.00 94.12 80 ARG A CA 1
ATOM 635 C C . ARG A 1 80 ? -24.074 -0.538 32.061 1.00 94.12 80 ARG A C 1
ATOM 637 O O . ARG A 1 80 ? -25.279 -0.316 32.022 1.00 94.12 80 ARG A O 1
ATOM 644 N N . ILE A 1 81 ? -23.299 -0.549 30.986 1.00 94.25 81 ILE A N 1
ATOM 645 C CA . ILE A 1 81 ? -23.762 -0.333 29.619 1.00 94.25 81 ILE A CA 1
ATOM 646 C C . ILE A 1 81 ? -23.432 -1.594 28.827 1.00 94.25 81 ILE A C 1
ATOM 648 O O . ILE A 1 81 ? -22.265 -1.972 28.716 1.00 94.25 81 ILE A O 1
ATOM 652 N N . PHE A 1 82 ? -24.453 -2.249 28.287 1.00 95.00 82 PHE A N 1
ATOM 653 C CA . PHE A 1 82 ? -24.310 -3.445 27.469 1.00 95.00 82 PHE A CA 1
ATOM 654 C C . PHE A 1 82 ? -24.278 -3.068 25.994 1.00 95.00 82 PHE A C 1
ATOM 656 O O . PHE A 1 82 ? -25.195 -2.423 25.475 1.00 95.00 82 PHE A O 1
ATOM 663 N N . ILE A 1 83 ? -23.210 -3.489 25.321 1.00 94.88 83 ILE A N 1
ATOM 664 C CA . ILE A 1 83 ? -22.971 -3.188 23.917 1.00 94.88 83 ILE A CA 1
ATOM 665 C C . ILE A 1 83 ? -22.860 -4.450 23.067 1.00 94.88 83 ILE A C 1
ATOM 667 O O . ILE A 1 83 ? -22.344 -5.484 23.496 1.00 94.88 83 ILE A O 1
ATOM 671 N N . LYS A 1 84 ? -23.280 -4.313 21.814 1.00 94.94 84 LYS A N 1
ATOM 672 C CA . LYS A 1 84 ? -23.058 -5.250 20.721 1.00 94.94 84 LYS A CA 1
ATOM 673 C C . LYS A 1 84 ? -22.319 -4.518 19.593 1.00 94.94 84 LYS A C 1
ATOM 675 O O . LYS A 1 84 ? -22.949 -4.059 18.639 1.00 94.94 84 LYS A O 1
ATOM 680 N N . PRO A 1 85 ? -20.997 -4.317 19.726 1.00 92.81 85 PRO A N 1
ATOM 681 C CA . PRO A 1 85 ? -20.225 -3.605 18.720 1.00 92.81 85 PRO A CA 1
ATOM 682 C C . PRO A 1 85 ? -20.144 -4.433 17.426 1.00 92.81 85 PRO A C 1
ATOM 684 O O . PRO A 1 85 ? -20.038 -5.659 17.497 1.00 92.81 85 PRO A O 1
ATOM 687 N N . PRO A 1 86 ? -20.166 -3.796 16.243 1.00 92.62 86 PRO A N 1
ATOM 688 C CA . PRO A 1 86 ? -19.879 -4.490 14.997 1.00 92.62 86 PRO A CA 1
ATOM 689 C C . PRO A 1 86 ? -18.432 -4.998 14.982 1.00 92.62 86 PRO A C 1
ATOM 691 O O . PRO A 1 86 ? -17.555 -4.454 15.666 1.00 92.62 86 PRO A O 1
ATOM 694 N N . GLU A 1 87 ? -18.180 -6.026 14.170 1.00 86.25 87 GLU A N 1
ATOM 695 C CA . GLU A 1 87 ? -16.836 -6.572 13.973 1.00 86.25 87 GLU A CA 1
ATOM 696 C C . GLU A 1 87 ? -15.847 -5.461 13.582 1.00 86.25 87 GLU A C 1
ATOM 698 O O . GLU A 1 87 ? -16.149 -4.584 12.769 1.00 86.25 87 GLU A O 1
ATOM 703 N N . GLY A 1 88 ? -14.670 -5.472 14.208 1.00 84.56 88 GLY A N 1
ATOM 704 C CA . GLY A 1 88 ? -13.611 -4.492 13.973 1.00 84.56 88 GLY A CA 1
ATOM 705 C C . GLY A 1 88 ? -13.704 -3.189 14.778 1.00 84.56 88 GLY A C 1
ATOM 706 O O . GLY A 1 88 ? -12.668 -2.559 14.966 1.00 84.56 88 GLY A O 1
ATOM 707 N N . LEU A 1 89 ? -14.862 -2.784 15.332 1.00 89.12 89 LEU A N 1
ATOM 708 C CA . LEU A 1 89 ? -14.976 -1.492 16.049 1.00 89.12 89 LEU A CA 1
ATOM 709 C C . LEU A 1 89 ? -13.986 -1.384 17.218 1.00 89.12 89 LEU A C 1
ATOM 711 O O . LEU A 1 89 ? -13.278 -0.388 17.351 1.00 89.12 89 LEU A O 1
ATOM 715 N N . LEU A 1 90 ? -13.910 -2.424 18.050 1.00 88.12 90 LEU A N 1
ATOM 716 C CA . LEU A 1 90 ? -12.974 -2.457 19.176 1.00 88.12 90 LEU A CA 1
ATOM 717 C C . LEU A 1 90 ? -11.525 -2.698 18.723 1.00 88.12 90 LEU A C 1
ATOM 719 O O . LEU A 1 90 ? -10.588 -2.302 19.410 1.00 88.12 90 LEU A O 1
ATOM 723 N N . GLU A 1 91 ? -11.312 -3.327 17.567 1.00 85.38 91 GLU A N 1
ATOM 724 C CA . GLU A 1 91 ? -9.968 -3.590 17.036 1.00 85.38 91 GLU A CA 1
ATOM 725 C C . GLU A 1 91 ? -9.289 -2.312 16.538 1.00 85.38 91 GLU A C 1
ATOM 727 O O . GLU A 1 91 ? -8.068 -2.177 16.651 1.00 85.38 91 GLU A O 1
ATOM 732 N N . LEU A 1 92 ? -10.072 -1.335 16.064 1.00 83.31 92 LEU A N 1
ATOM 733 C CA . LEU A 1 92 ? -9.566 -0.034 15.625 1.00 83.31 92 LEU A CA 1
ATOM 734 C C . LEU A 1 92 ? -8.767 0.677 16.722 1.00 83.31 92 LEU A C 1
ATOM 736 O O . LEU A 1 92 ? -7.687 1.194 16.445 1.00 83.31 92 LEU A O 1
ATOM 740 N N . ALA A 1 93 ? -9.247 0.642 17.966 1.00 84.50 93 ALA A N 1
ATOM 741 C CA . ALA A 1 93 ? -8.556 1.250 19.104 1.00 84.50 93 ALA A CA 1
ATOM 742 C C . ALA A 1 93 ? -7.211 0.569 19.414 1.00 84.50 93 ALA A C 1
ATOM 744 O O . ALA A 1 93 ? -6.269 1.207 19.877 1.00 84.50 93 ALA A O 1
ATOM 745 N N . LYS A 1 94 ? -7.094 -0.733 19.126 1.00 84.00 94 LYS A N 1
ATOM 746 C CA . LYS A 1 94 ? -5.880 -1.530 19.370 1.00 84.00 94 LYS A CA 1
ATOM 747 C C . LYS A 1 94 ? -4.854 -1.399 18.243 1.00 84.00 94 LYS A C 1
ATOM 749 O O . LYS A 1 94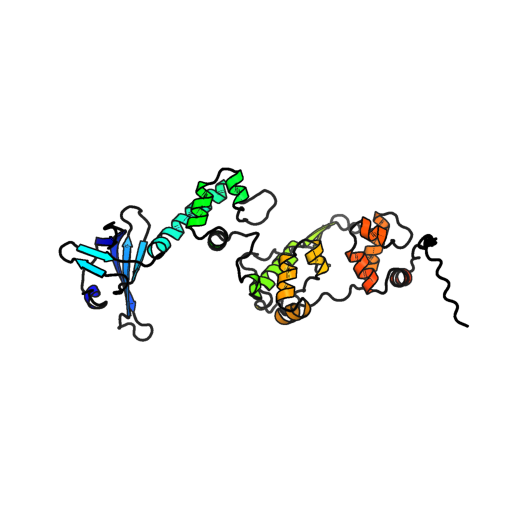 ? -3.677 -1.715 18.436 1.00 84.00 94 LYS A O 1
ATOM 754 N N . ARG A 1 95 ? -5.284 -0.930 17.067 1.00 86.00 95 ARG A N 1
ATOM 755 C CA . ARG A 1 95 ? -4.462 -0.854 15.854 1.00 86.00 95 ARG A CA 1
ATOM 756 C C . ARG A 1 95 ? -3.171 -0.041 16.037 1.00 86.00 95 ARG A C 1
ATOM 758 O O . ARG A 1 95 ? -2.131 -0.554 15.627 1.00 86.00 95 ARG A O 1
ATOM 765 N N . PRO A 1 96 ? -3.160 1.161 16.649 1.00 85.69 96 PRO A N 1
ATOM 766 C CA . PRO A 1 96 ? -1.929 1.945 16.787 1.00 85.69 96 PRO A CA 1
ATOM 767 C C . PRO A 1 96 ? -0.848 1.234 17.611 1.00 85.69 96 PRO A C 1
ATOM 769 O O . PRO A 1 96 ? 0.312 1.184 17.198 1.00 85.69 96 PRO A O 1
ATOM 772 N N . GLU A 1 97 ? -1.223 0.619 18.735 1.00 84.38 97 GLU A N 1
ATOM 773 C CA . GLU A 1 97 ? -0.293 -0.151 19.570 1.00 84.38 97 GLU A CA 1
ATOM 774 C C . GLU A 1 97 ? 0.217 -1.404 18.852 1.00 84.38 97 GLU A C 1
ATOM 776 O O . GLU A 1 97 ? 1.406 -1.723 18.924 1.00 84.38 97 GLU A O 1
ATOM 781 N N . LEU A 1 98 ? -0.654 -2.096 18.112 1.00 87.69 98 LEU A N 1
ATOM 782 C CA . LEU A 1 98 ? -0.258 -3.239 17.293 1.00 87.69 98 LEU A CA 1
ATOM 783 C C . LEU A 1 98 ? 0.754 -2.825 16.212 1.00 87.69 98 LEU A C 1
ATOM 785 O O . LEU A 1 98 ? 1.805 -3.451 16.080 1.00 87.69 98 LEU A O 1
ATOM 789 N N . LEU A 1 99 ? 0.494 -1.728 15.495 1.00 90.38 99 LEU A N 1
ATOM 790 C CA . LEU A 1 99 ? 1.412 -1.176 14.494 1.00 90.38 99 LEU A CA 1
ATOM 791 C C . LEU A 1 99 ? 2.755 -0.766 15.106 1.00 90.38 99 LEU A C 1
ATOM 793 O O . LEU A 1 99 ? 3.798 -0.997 14.495 1.00 90.38 99 LEU A O 1
ATOM 797 N N . ARG A 1 100 ? 2.751 -0.199 16.318 1.00 89.44 100 ARG A N 1
ATOM 798 C CA . ARG A 1 100 ? 3.978 0.145 17.047 1.00 89.44 100 ARG A CA 1
ATOM 799 C C . ARG A 1 100 ? 4.814 -1.100 17.349 1.00 89.44 100 ARG A C 1
ATOM 801 O O . ARG A 1 100 ? 6.009 -1.096 17.070 1.00 89.44 100 ARG A O 1
ATOM 808 N N . LYS A 1 101 ? 4.194 -2.170 17.858 1.00 91.00 101 LYS A N 1
ATOM 809 C CA . LYS A 1 101 ? 4.874 -3.454 18.116 1.00 91.00 101 LYS A CA 1
ATOM 810 C C . LYS A 1 101 ? 5.452 -4.057 16.836 1.00 91.00 101 LYS A C 1
ATOM 812 O O . LYS A 1 101 ? 6.617 -4.443 16.817 1.00 91.00 101 LYS A O 1
ATOM 817 N N . ILE A 1 102 ? 4.663 -4.079 15.759 1.00 92.31 102 ILE A N 1
ATOM 818 C CA . ILE A 1 102 ? 5.105 -4.587 14.454 1.00 92.31 102 ILE A CA 1
ATOM 819 C C . ILE A 1 102 ? 6.287 -3.769 13.926 1.00 92.31 102 ILE A C 1
ATOM 821 O O . ILE A 1 102 ? 7.256 -4.350 13.445 1.00 92.31 102 ILE A O 1
ATOM 825 N N . ARG A 1 103 ? 6.240 -2.434 14.030 1.00 91.44 103 ARG A N 1
ATOM 826 C CA . ARG A 1 103 ? 7.345 -1.557 13.619 1.00 91.44 103 ARG A CA 1
ATOM 827 C C . ARG A 1 103 ? 8.641 -1.925 14.336 1.00 91.44 103 ARG A C 1
ATOM 829 O O . ARG A 1 103 ? 9.638 -2.145 13.660 1.00 91.44 103 ARG A O 1
ATOM 836 N N . THR A 1 104 ? 8.614 -2.027 15.663 1.00 90.81 104 THR A N 1
ATOM 837 C CA . THR A 1 104 ? 9.802 -2.374 16.456 1.00 90.81 104 THR A CA 1
ATOM 838 C C . THR A 1 104 ? 10.367 -3.737 16.056 1.00 90.81 104 THR A C 1
ATOM 840 O O . THR A 1 104 ? 11.558 -3.847 15.790 1.00 90.81 104 THR A O 1
ATOM 843 N N . ALA A 1 105 ? 9.514 -4.753 15.913 1.00 91.62 105 ALA A N 1
ATOM 844 C CA . ALA A 1 105 ? 9.951 -6.087 15.502 1.00 91.62 105 ALA A CA 1
ATOM 845 C C . ALA A 1 105 ? 10.547 -6.107 14.078 1.00 91.62 105 ALA A C 1
ATOM 847 O O . ALA A 1 105 ? 11.531 -6.793 13.811 1.00 91.62 105 ALA A O 1
ATOM 848 N N . LEU A 1 106 ? 9.987 -5.325 13.149 1.00 90.56 106 LEU A N 1
ATOM 849 C CA . LEU A 1 106 ? 10.545 -5.181 11.802 1.00 90.56 106 LEU A CA 1
ATOM 850 C C . LEU A 1 106 ? 11.895 -4.446 11.810 1.00 90.56 106 LEU A C 1
ATOM 852 O O . LEU A 1 106 ? 12.796 -4.815 11.056 1.00 90.56 106 LEU A O 1
ATOM 856 N N . GLU A 1 107 ? 12.052 -3.419 12.644 1.00 87.38 107 GLU A N 1
ATOM 857 C CA . GLU A 1 107 ? 13.323 -2.706 12.817 1.00 87.38 107 GLU A CA 1
ATOM 858 C C . GLU A 1 107 ? 14.415 -3.642 13.353 1.00 87.38 107 GLU A C 1
ATOM 860 O O . GLU A 1 107 ? 15.511 -3.666 12.792 1.00 87.38 107 GLU A O 1
ATOM 865 N N . GLU A 1 108 ? 14.095 -4.479 14.345 1.00 87.19 108 GLU A N 1
ATOM 866 C CA . GLU A 1 108 ? 14.987 -5.525 14.869 1.00 87.19 108 GLU A CA 1
ATOM 867 C C . GLU A 1 108 ? 15.342 -6.583 13.813 1.00 87.19 108 GLU A C 1
ATOM 869 O O . GLU A 1 108 ? 16.491 -7.019 13.732 1.00 87.19 108 GLU A O 1
ATOM 874 N N . PHE A 1 109 ? 14.388 -6.944 12.948 1.00 85.12 109 PHE A N 1
ATOM 875 C CA . PHE A 1 109 ? 14.614 -7.856 11.824 1.00 85.12 109 PHE A CA 1
ATOM 876 C C . PHE A 1 109 ? 15.564 -7.281 10.753 1.00 85.12 109 PHE A C 1
ATOM 878 O O . PHE A 1 109 ? 16.162 -8.031 9.979 1.00 85.12 109 PHE A O 1
ATOM 885 N N . GLY A 1 110 ? 15.731 -5.956 10.700 1.00 77.38 110 GLY A N 1
ATOM 886 C CA . GLY A 1 110 ? 16.629 -5.287 9.763 1.00 77.38 110 GLY A CA 1
ATOM 887 C C . GLY A 1 110 ? 15.937 -4.833 8.477 1.00 77.38 110 GLY A C 1
ATOM 888 O O . GLY A 1 110 ? 16.287 -5.267 7.379 1.00 77.38 110 GLY A O 1
ATOM 889 N N . LEU A 1 111 ? 15.007 -3.876 8.595 1.00 65.88 111 LEU A N 1
ATOM 890 C CA . LEU A 1 111 ? 14.395 -3.154 7.459 1.00 65.88 111 LEU A CA 1
ATOM 891 C C . LEU A 1 111 ? 15.413 -2.500 6.500 1.00 65.88 111 LEU A C 1
ATOM 893 O O . LEU A 1 111 ? 15.056 -2.136 5.377 1.00 65.88 111 LEU A O 1
ATOM 897 N N . HIS A 1 112 ? 16.669 -2.356 6.926 1.00 56.16 112 HIS A N 1
ATOM 898 C CA . HIS A 1 112 ? 17.771 -1.793 6.156 1.00 56.16 112 HIS A CA 1
ATOM 899 C C . HIS A 1 112 ? 18.774 -2.885 5.774 1.00 56.16 112 HIS A C 1
ATOM 901 O O . HIS A 1 112 ? 19.838 -3.009 6.375 1.00 56.16 112 HIS A O 1
ATOM 907 N N . THR A 1 113 ? 18.476 -3.680 4.747 1.00 49.81 113 THR A N 1
ATOM 908 C CA . THR A 1 113 ? 19.539 -4.463 4.104 1.00 49.81 113 THR A CA 1
ATOM 909 C C . THR A 1 113 ? 20.529 -3.495 3.463 1.00 49.81 113 THR A C 1
ATOM 911 O O . THR A 1 113 ? 20.138 -2.718 2.585 1.00 49.81 113 THR A O 1
ATOM 914 N N . GLU A 1 114 ? 21.786 -3.528 3.915 1.00 44.19 114 GLU A N 1
ATOM 915 C CA . GLU A 1 114 ? 22.899 -2.724 3.402 1.00 44.19 114 GLU A CA 1
ATOM 916 C C . GLU A 1 114 ? 22.872 -2.686 1.862 1.00 44.19 114 GLU A C 1
ATOM 918 O O . GLU A 1 114 ? 23.104 -3.689 1.188 1.00 44.19 114 GLU A O 1
ATOM 923 N N . GLY A 1 115 ? 22.510 -1.527 1.299 1.00 50.06 115 GLY A N 1
ATOM 924 C CA . GLY A 1 115 ? 22.412 -1.304 -0.148 1.00 50.06 115 GLY A CA 1
ATOM 925 C C . GLY A 1 115 ? 21.035 -0.872 -0.669 1.00 50.06 115 GLY A C 1
ATOM 926 O O . GL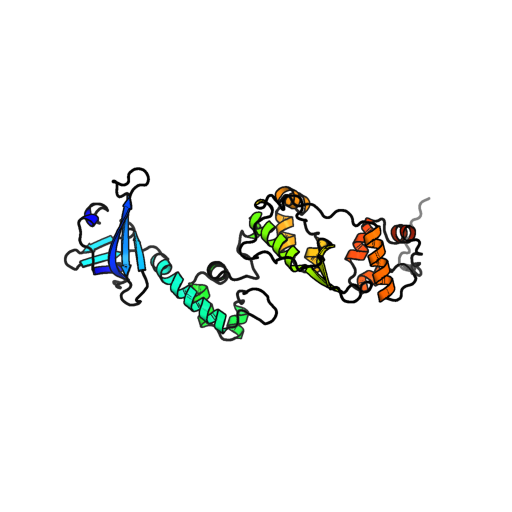Y A 1 115 ? 20.970 -0.339 -1.778 1.00 50.06 115 GLY A O 1
ATOM 927 N N . GLN A 1 116 ? 19.947 -1.022 0.098 1.00 50.03 116 GLN A N 1
ATOM 928 C CA . GLN A 1 116 ? 18.639 -0.443 -0.249 1.00 50.03 116 GLN A CA 1
ATOM 929 C C . GLN A 1 116 ? 18.426 0.889 0.482 1.00 50.03 116 GLN A C 1
ATOM 931 O O . GLN A 1 116 ? 18.491 0.960 1.704 1.00 50.03 116 GLN A O 1
ATOM 936 N N . LYS A 1 117 ? 18.201 1.964 -0.285 1.00 54.56 117 LYS A N 1
ATOM 937 C CA . LYS A 1 117 ? 18.067 3.344 0.218 1.00 54.56 117 LYS A CA 1
ATOM 938 C C . LYS A 1 117 ? 16.795 3.609 1.038 1.00 54.56 117 LYS A C 1
ATOM 940 O O . LYS A 1 117 ? 16.746 4.627 1.718 1.00 54.56 117 LYS A O 1
ATOM 945 N N . GLU A 1 118 ? 15.785 2.742 0.971 1.00 63.97 118 GLU A N 1
ATOM 946 C CA . GLU A 1 118 ? 14.475 2.950 1.604 1.00 63.97 118 GLU A CA 1
ATOM 947 C C . GLU A 1 118 ? 13.970 1.682 2.312 1.00 63.97 118 GLU A C 1
ATOM 949 O O . GLU A 1 118 ? 14.255 0.576 1.844 1.00 63.97 118 GLU A O 1
ATOM 954 N N . PRO A 1 119 ? 13.200 1.821 3.409 1.00 73.75 119 PRO A N 1
ATOM 955 C CA . PRO A 1 119 ? 12.681 0.688 4.166 1.00 73.75 119 PRO A CA 1
ATOM 956 C C . PRO A 1 119 ? 11.636 -0.098 3.354 1.00 73.75 119 PRO A C 1
ATOM 958 O O . PRO A 1 119 ? 10.618 0.437 2.901 1.00 73.75 119 PRO A O 1
ATOM 961 N N . HIS A 1 120 ? 11.890 -1.394 3.168 1.00 81.94 120 HIS A N 1
ATOM 962 C CA . HIS A 1 120 ? 11.024 -2.308 2.424 1.00 81.94 120 HIS A CA 1
ATOM 963 C C . HIS A 1 120 ? 10.346 -3.302 3.363 1.00 81.94 120 HIS A C 1
ATOM 965 O O . HIS A 1 120 ? 10.991 -3.883 4.229 1.00 81.94 120 HIS A O 1
ATOM 971 N N . MET A 1 121 ? 9.057 -3.548 3.146 1.00 88.12 121 MET A N 1
ATOM 972 C CA . MET A 1 121 ? 8.289 -4.562 3.855 1.00 88.12 121 MET A CA 1
ATOM 973 C C . MET A 1 121 ? 8.822 -5.961 3.506 1.00 88.12 121 MET A C 1
ATOM 975 O O . MET A 1 121 ? 8.724 -6.375 2.342 1.00 88.12 121 MET A O 1
ATOM 979 N N . PRO A 1 122 ? 9.339 -6.731 4.479 1.00 89.44 122 PRO A N 1
ATOM 980 C CA . PRO A 1 122 ? 9.757 -8.103 4.249 1.00 89.44 122 PRO A CA 1
ATOM 981 C C . PRO A 1 122 ? 8.592 -8.967 3.763 1.00 89.44 122 PRO A C 1
ATOM 983 O O . PRO A 1 122 ? 7.433 -8.804 4.146 1.00 89.44 122 PRO A O 1
ATOM 986 N N . THR A 1 123 ? 8.896 -9.936 2.908 1.00 88.44 123 THR A N 1
ATOM 987 C CA . THR A 1 123 ? 7.901 -10.912 2.465 1.00 88.44 123 THR A CA 1
ATOM 988 C C . THR A 1 123 ? 7.625 -11.934 3.563 1.00 88.44 123 THR A C 1
ATOM 990 O O . THR A 1 123 ? 8.525 -12.322 4.306 1.00 88.44 123 THR A O 1
ATOM 993 N N . ARG A 1 124 ? 6.404 -12.482 3.589 1.00 90.75 124 ARG A N 1
ATOM 994 C CA . ARG A 1 124 ? 6.027 -13.570 4.509 1.00 90.75 124 ARG A CA 1
ATOM 995 C C . ARG A 1 124 ? 7.044 -14.715 4.541 1.00 90.75 124 ARG A C 1
ATOM 997 O O . ARG A 1 124 ? 7.360 -15.221 5.608 1.00 90.75 124 ARG A O 1
ATOM 1004 N N . ARG A 1 125 ? 7.582 -15.106 3.378 1.00 90.06 125 ARG A N 1
ATOM 1005 C CA . ARG A 1 125 ? 8.594 -16.171 3.284 1.00 90.06 125 ARG A CA 1
ATOM 1006 C C . ARG A 1 125 ? 9.915 -15.795 3.954 1.00 90.06 125 ARG A C 1
ATOM 1008 O O . ARG A 1 125 ? 10.548 -16.679 4.510 1.00 90.06 125 ARG A O 1
ATOM 1015 N N . GLN A 1 126 ? 10.330 -14.528 3.888 1.00 90.00 126 GLN A N 1
ATOM 1016 C CA . GLN A 1 126 ? 11.558 -14.059 4.539 1.00 90.00 126 GLN A CA 1
ATOM 1017 C C . GLN A 1 126 ? 11.421 -14.102 6.062 1.00 90.00 126 GLN A C 1
ATOM 1019 O O . GLN A 1 126 ? 12.297 -14.656 6.714 1.00 90.00 126 GLN A O 1
ATOM 1024 N N . LEU A 1 127 ? 10.297 -13.620 6.605 1.00 91.62 127 LEU A N 1
ATOM 1025 C CA . LEU A 1 127 ? 10.022 -13.682 8.046 1.00 91.62 127 LEU A CA 1
ATOM 1026 C C . LEU A 1 127 ? 9.931 -15.132 8.543 1.00 91.62 127 LEU A C 1
ATOM 1028 O O . LEU A 1 127 ? 10.599 -15.509 9.498 1.00 91.62 127 LEU A O 1
ATOM 1032 N N . GLN A 1 128 ? 9.189 -15.989 7.834 1.00 93.06 128 GLN A N 1
ATOM 1033 C CA . GLN A 1 128 ? 9.080 -17.409 8.192 1.00 93.06 128 GLN A CA 1
ATOM 1034 C C . GLN A 1 128 ? 10.423 -18.148 8.116 1.00 93.06 128 GLN A C 1
ATOM 1036 O O . GLN A 1 128 ? 10.713 -18.973 8.977 1.00 93.06 128 GLN A O 1
ATOM 1041 N N . ALA A 1 129 ? 11.257 -17.855 7.111 1.00 91.06 129 ALA A N 1
ATOM 1042 C CA . ALA A 1 129 ? 12.589 -18.451 6.993 1.00 91.06 129 ALA A CA 1
ATOM 1043 C C . ALA A 1 129 ? 13.526 -18.038 8.138 1.00 91.06 129 ALA A C 1
ATOM 1045 O O . ALA A 1 129 ? 14.435 -18.794 8.470 1.00 91.06 129 ALA A O 1
ATOM 1046 N N . ALA A 1 130 ? 13.291 -16.872 8.741 1.00 89.12 130 ALA A N 1
ATOM 1047 C CA . ALA A 1 130 ? 14.018 -16.395 9.910 1.00 89.12 130 ALA A CA 1
ATOM 1048 C C . ALA A 1 130 ? 13.425 -16.872 11.249 1.00 89.12 130 ALA A C 1
ATOM 1050 O O . ALA A 1 130 ? 14.032 -16.645 12.288 1.00 89.12 130 ALA A O 1
ATOM 1051 N N . GLY A 1 131 ? 12.278 -17.561 11.233 1.00 92.12 131 GLY A N 1
ATOM 1052 C CA . GLY A 1 131 ? 11.599 -18.039 12.440 1.00 92.12 131 GLY A CA 1
ATOM 1053 C C . GLY A 1 131 ? 10.618 -17.045 13.067 1.00 92.12 131 GLY A C 1
ATOM 1054 O O . GLY A 1 131 ? 10.023 -17.360 14.093 1.00 92.12 131 GLY A O 1
ATOM 1055 N N . GLU A 1 132 ? 10.381 -15.897 12.429 1.00 92.25 132 GLU A N 1
ATOM 1056 C CA . GLU A 1 132 ? 9.510 -14.817 12.912 1.00 92.25 132 GLU A CA 1
ATOM 1057 C C . GLU A 1 132 ? 8.021 -15.111 12.645 1.00 92.25 132 GLU A C 1
ATOM 1059 O O . GLU A 1 132 ? 7.326 -14.380 11.935 1.00 92.25 132 GLU A O 1
ATOM 1064 N N . TYR A 1 133 ? 7.518 -16.240 13.153 1.00 92.81 133 TYR A N 1
ATOM 1065 C CA . TYR A 1 133 ? 6.133 -16.675 12.925 1.00 92.81 133 TYR A CA 1
ATOM 1066 C C . TYR A 1 133 ? 5.110 -15.807 13.664 1.00 92.81 133 TYR A C 1
ATOM 1068 O O . TYR A 1 133 ? 4.079 -15.477 13.082 1.00 92.81 133 TYR A O 1
ATOM 1076 N N . GLU A 1 134 ? 5.415 -15.400 14.896 1.00 93.50 134 GLU A N 1
ATOM 1077 C CA . GLU A 1 134 ? 4.550 -14.537 15.711 1.00 93.50 134 GLU A CA 1
ATOM 1078 C C . GLU A 1 134 ? 4.397 -13.148 15.076 1.00 93.50 134 GLU A C 1
ATOM 1080 O O . GLU A 1 134 ? 3.294 -12.621 14.966 1.00 93.50 134 GLU A O 1
ATOM 1085 N N . LEU A 1 135 ? 5.483 -12.591 14.530 1.00 93.44 135 LEU A N 1
ATOM 1086 C CA . LEU A 1 135 ? 5.430 -11.345 13.767 1.00 93.44 135 LEU A CA 1
ATOM 1087 C C . LEU A 1 135 ? 4.555 -11.467 12.514 1.00 93.44 135 LEU A C 1
ATOM 1089 O O . LEU A 1 135 ? 3.813 -10.544 12.180 1.00 93.44 135 LEU A O 1
ATOM 1093 N N . VAL A 1 136 ? 4.617 -12.603 11.815 1.00 94.12 136 VAL A N 1
ATOM 1094 C CA . VAL A 1 136 ? 3.743 -12.857 10.661 1.00 94.12 136 VAL A CA 1
ATOM 1095 C C . VAL A 1 136 ? 2.277 -12.887 11.085 1.00 94.12 136 VAL A C 1
ATOM 1097 O O . VAL A 1 136 ? 1.452 -12.337 10.361 1.00 94.12 136 VAL A O 1
ATOM 1100 N N . GLU A 1 137 ? 1.954 -13.512 12.214 1.00 93.31 137 GLU A N 1
AT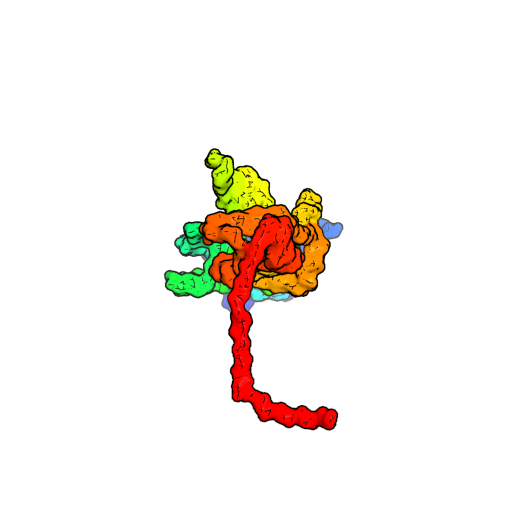OM 1101 C CA . GLU A 1 137 ? 0.593 -13.557 12.758 1.00 93.31 137 GLU A CA 1
ATOM 1102 C C . GLU A 1 137 ? 0.106 -12.155 13.139 1.00 93.31 137 GLU A C 1
ATOM 1104 O O . GLU A 1 137 ? -0.902 -11.709 12.598 1.00 93.31 137 GLU A O 1
ATOM 1109 N N . MET A 1 138 ? 0.907 -11.384 13.885 1.00 91.44 138 MET A N 1
ATOM 1110 C CA . MET A 1 138 ? 0.599 -9.984 14.211 1.00 91.44 138 MET A CA 1
ATOM 1111 C C . MET A 1 138 ? 0.339 -9.125 12.965 1.00 91.44 138 MET A C 1
ATOM 1113 O O . MET A 1 138 ? -0.584 -8.312 12.940 1.00 91.44 138 MET A O 1
ATOM 1117 N N . ILE A 1 139 ? 1.138 -9.298 11.904 1.00 92.12 139 ILE A N 1
ATOM 1118 C CA . ILE A 1 139 ? 0.936 -8.588 10.632 1.00 92.12 139 ILE A CA 1
ATOM 1119 C C . ILE A 1 139 ? -0.385 -8.998 9.973 1.00 92.12 139 ILE A C 1
ATOM 1121 O O . ILE A 1 139 ? -1.043 -8.156 9.362 1.00 92.12 139 ILE A O 1
ATOM 1125 N N . MET A 1 140 ? -0.764 -10.275 10.046 1.00 90.56 140 MET A N 1
ATOM 1126 C CA . MET A 1 140 ? -2.030 -10.761 9.492 1.00 90.56 140 MET A CA 1
ATOM 1127 C C . MET A 1 140 ? -3.228 -10.216 10.273 1.00 90.56 140 MET A C 1
ATOM 1129 O O . MET A 1 140 ? -4.160 -9.726 9.636 1.00 90.56 140 MET A O 1
ATOM 1133 N N . ASP A 1 141 ? -3.156 -10.204 11.604 1.00 85.62 141 ASP A N 1
ATOM 1134 C CA . ASP A 1 141 ? -4.191 -9.652 12.487 1.00 85.62 141 ASP A CA 1
ATOM 1135 C C . ASP A 1 141 ? -4.367 -8.142 12.285 1.00 85.62 141 ASP A C 1
ATOM 1137 O O . ASP A 1 141 ? -5.473 -7.615 12.316 1.00 85.62 141 ASP A O 1
ATOM 1141 N N . ALA A 1 142 ? -3.286 -7.432 11.957 1.00 85.94 142 ALA A N 1
ATOM 1142 C CA . ALA A 1 142 ? -3.333 -6.017 11.596 1.00 85.94 142 ALA A CA 1
ATOM 1143 C C . ALA A 1 142 ? -3.937 -5.737 10.197 1.00 85.94 142 ALA A C 1
ATOM 1145 O O . ALA A 1 142 ? -3.914 -4.593 9.733 1.00 85.94 142 ALA A O 1
ATOM 1146 N N . GLY A 1 143 ? -4.478 -6.739 9.497 1.00 84.25 143 GLY A N 1
ATOM 1147 C CA . GLY A 1 143 ? -5.055 -6.598 8.151 1.00 84.25 143 GLY A CA 1
ATOM 1148 C C . GLY A 1 143 ? -4.107 -6.997 7.013 1.00 84.25 143 GLY A C 1
ATOM 1149 O O . GLY A 1 143 ? -4.395 -6.764 5.836 1.00 84.25 143 GLY A O 1
ATOM 1150 N N . GLY A 1 144 ? -2.972 -7.618 7.338 1.00 89.25 144 GLY A N 1
ATOM 1151 C CA . GLY A 1 144 ? -2.035 -8.201 6.385 1.00 89.25 144 GLY A CA 1
ATOM 1152 C C . GLY A 1 144 ? -0.919 -7.268 5.911 1.00 89.25 144 GLY A C 1
ATOM 1153 O O . GLY A 1 144 ? -0.913 -6.056 6.122 1.00 89.25 144 GLY A O 1
ATOM 1154 N N . PHE A 1 145 ? 0.043 -7.859 5.196 1.00 89.38 145 PHE A N 1
ATOM 1155 C CA . PHE A 1 145 ? 1.298 -7.211 4.791 1.00 89.38 145 PHE A CA 1
ATOM 1156 C C . PHE A 1 145 ? 1.112 -5.904 4.016 1.00 89.38 145 PHE A C 1
ATOM 1158 O O . PHE A 1 145 ? 1.888 -4.975 4.203 1.00 89.38 145 PHE A O 1
ATOM 1165 N N . SER A 1 146 ? 0.119 -5.828 3.126 1.00 85.00 146 SER A N 1
ATOM 1166 C CA . SER A 1 146 ? -0.113 -4.628 2.315 1.00 85.00 146 SER A CA 1
ATOM 1167 C C . SER A 1 146 ? -0.669 -3.470 3.142 1.00 85.00 146 SER A C 1
ATOM 1169 O O . SER A 1 146 ? -0.194 -2.352 2.979 1.00 85.00 146 SER A O 1
ATOM 1171 N N . SER A 1 147 ? -1.627 -3.745 4.033 1.00 85.06 147 SER A N 1
ATOM 1172 C CA . SER A 1 147 ? -2.240 -2.733 4.901 1.00 85.06 147 SER A CA 1
ATOM 1173 C C . SER A 1 147 ? -1.228 -2.207 5.918 1.00 85.06 147 SER A C 1
ATOM 1175 O O . SER A 1 147 ? -0.999 -1.005 6.004 1.00 85.06 147 SER A O 1
ATOM 1177 N N . VAL A 1 148 ? -0.510 -3.113 6.587 1.00 89.19 148 VAL A N 1
ATOM 1178 C CA . VAL A 1 148 ? 0.561 -2.756 7.528 1.00 89.19 148 VAL A CA 1
ATOM 1179 C C . VAL A 1 148 ? 1.674 -1.971 6.843 1.00 89.19 148 VAL A C 1
ATOM 1181 O O . VAL A 1 148 ? 2.175 -0.996 7.396 1.00 89.19 148 VAL A O 1
ATOM 1184 N N . ALA A 1 149 ? 2.067 -2.358 5.628 1.00 88.62 149 ALA A N 1
ATOM 1185 C CA . ALA A 1 149 ? 3.065 -1.597 4.898 1.00 88.62 149 ALA A CA 1
ATOM 1186 C C . ALA A 1 149 ? 2.574 -0.185 4.562 1.00 88.62 149 ALA A C 1
ATOM 1188 O O . ALA A 1 149 ? 3.358 0.743 4.654 1.00 88.62 149 ALA A O 1
ATOM 1189 N N . GLN A 1 150 ? 1.305 0.031 4.222 1.00 82.44 150 GLN A N 1
ATOM 1190 C CA . GLN A 1 150 ? 0.804 1.395 4.020 1.00 82.44 150 GLN A CA 1
ATOM 1191 C C . GLN A 1 150 ? 0.885 2.216 5.313 1.00 82.44 150 GLN A C 1
ATOM 1193 O O . GLN A 1 150 ? 1.479 3.294 5.311 1.00 82.44 150 GLN A O 1
ATOM 1198 N N . ASP A 1 151 ? 0.397 1.665 6.423 1.00 85.44 151 ASP A N 1
ATOM 1199 C CA . ASP A 1 151 ? 0.375 2.350 7.720 1.00 85.44 151 ASP A CA 1
ATOM 1200 C C . ASP A 1 151 ? 1.777 2.674 8.244 1.00 85.44 151 ASP A C 1
ATOM 1202 O O . ASP A 1 151 ? 2.032 3.752 8.784 1.00 85.44 151 ASP A O 1
ATOM 1206 N N . LEU A 1 152 ? 2.721 1.749 8.059 1.00 87.38 152 LEU A N 1
ATOM 1207 C CA . LEU A 1 152 ? 4.105 1.937 8.483 1.00 87.38 152 LEU A CA 1
ATOM 1208 C C . LEU A 1 152 ? 4.945 2.730 7.481 1.00 87.38 152 LEU A C 1
ATOM 1210 O O . LEU A 1 152 ? 6.112 3.011 7.775 1.00 87.38 152 LEU A O 1
ATOM 1214 N N . ARG A 1 153 ? 4.361 3.103 6.335 1.00 83.12 153 ARG A N 1
ATOM 1215 C CA . ARG A 1 153 ? 5.050 3.687 5.179 1.00 83.12 153 ARG A CA 1
ATOM 1216 C C . ARG A 1 153 ? 6.175 2.772 4.653 1.00 83.12 153 ARG A C 1
ATOM 1218 O O . ARG A 1 153 ? 7.271 3.189 4.331 1.00 83.12 153 ARG A O 1
ATOM 1225 N N . LEU A 1 154 ? 5.887 1.479 4.621 1.00 82.62 154 LEU A N 1
ATOM 1226 C CA . LEU A 1 154 ? 6.570 0.330 4.023 1.00 82.62 154 LEU A CA 1
ATOM 1227 C C . LEU A 1 154 ? 6.575 0.319 2.483 1.00 82.62 154 LEU A C 1
ATOM 1229 O O . LEU A 1 154 ? 5.490 0.258 1.900 1.00 82.62 154 LEU A O 1
ATOM 1233 N N . ARG A 1 155 ? 7.714 0.223 1.776 1.00 76.00 155 ARG A N 1
ATOM 1234 C CA . ARG A 1 155 ? 7.666 -0.200 0.355 1.00 76.00 155 ARG A CA 1
ATOM 1235 C C . ARG A 1 155 ? 7.249 -1.660 0.248 1.00 76.00 155 ARG A C 1
ATOM 1237 O O . ARG A 1 155 ? 7.808 -2.507 0.927 1.00 76.00 155 ARG A O 1
ATOM 1244 N N . THR A 1 156 ? 6.341 -1.991 -0.662 1.00 77.19 156 THR A N 1
ATOM 1245 C CA . THR A 1 156 ? 5.973 -3.384 -0.954 1.00 77.19 156 THR A CA 1
ATOM 1246 C C . THR A 1 156 ? 6.370 -3.756 -2.372 1.00 77.19 156 THR A C 1
ATOM 1248 O O . THR A 1 156 ? 6.263 -2.959 -3.298 1.00 77.19 156 THR A O 1
ATOM 1251 N N . LYS A 1 157 ? 6.814 -5.002 -2.572 1.00 71.19 157 LYS A N 1
ATOM 1252 C CA . LYS A 1 157 ? 7.093 -5.517 -3.923 1.00 71.19 157 LYS A CA 1
ATOM 1253 C C . LYS A 1 157 ? 5.812 -5.719 -4.740 1.00 71.19 157 LYS A C 1
ATOM 1255 O O . LYS A 1 157 ? 5.846 -5.695 -5.966 1.00 71.19 157 LYS A O 1
ATOM 1260 N N . ARG A 1 158 ? 4.690 -5.984 -4.067 1.00 72.19 158 ARG A N 1
ATOM 1261 C CA . ARG A 1 158 ? 3.367 -6.132 -4.680 1.00 72.19 158 ARG A CA 1
ATOM 1262 C C . ARG A 1 158 ? 2.488 -4.973 -4.249 1.00 72.19 158 ARG A C 1
ATOM 1264 O O . ARG A 1 158 ? 2.225 -4.823 -3.061 1.00 72.19 158 ARG A O 1
ATOM 1271 N N . ARG A 1 159 ? 2.017 -4.210 -5.229 1.00 77.75 159 ARG A N 1
ATOM 1272 C CA . ARG A 1 159 ? 1.041 -3.143 -5.030 1.00 77.75 159 ARG A CA 1
ATOM 1273 C C . ARG A 1 159 ? -0.363 -3.726 -4.777 1.00 77.75 159 ARG A C 1
ATOM 1275 O O . ARG A 1 159 ? -0.635 -4.828 -5.266 1.00 77.75 159 ARG A O 1
ATOM 1282 N N . PRO A 1 160 ? -1.219 -3.049 -3.989 1.00 73.81 160 PRO A N 1
ATOM 1283 C CA . PRO A 1 160 ? -2.574 -3.519 -3.707 1.00 73.81 160 PRO A CA 1
ATOM 1284 C C . PRO A 1 160 ? -3.440 -3.555 -4.975 1.00 73.81 160 PRO A C 1
ATOM 1286 O O . PRO A 1 160 ? -3.089 -2.982 -6.009 1.00 73.81 160 PRO A O 1
ATOM 1289 N N . VAL A 1 161 ? -4.575 -4.255 -4.902 1.00 77.31 161 VAL A N 1
ATOM 1290 C CA . VAL A 1 161 ? -5.561 -4.291 -5.996 1.00 77.31 161 VAL A CA 1
ATOM 1291 C C . VAL A 1 161 ? -6.061 -2.868 -6.266 1.00 77.31 161 VAL A C 1
ATOM 1293 O O . VAL A 1 161 ? -6.228 -2.094 -5.329 1.00 77.31 161 VAL A O 1
ATOM 1296 N N . GLY A 1 162 ? -6.235 -2.503 -7.538 1.00 82.19 162 GLY A N 1
ATOM 1297 C CA . GLY A 1 162 ? -6.638 -1.152 -7.947 1.00 82.19 162 GLY A CA 1
ATOM 1298 C C . GLY A 1 162 ? -5.516 -0.105 -7.939 1.00 82.19 162 GLY A C 1
ATOM 1299 O O . GLY A 1 162 ? -5.674 0.943 -8.549 1.00 82.19 162 GLY A O 1
ATOM 1300 N N . TYR A 1 163 ? -4.343 -0.379 -7.348 1.00 83.75 163 TYR A N 1
ATOM 1301 C CA . TYR A 1 163 ? -3.239 0.597 -7.291 1.00 83.75 163 TYR A CA 1
ATOM 1302 C C . TYR A 1 163 ? -2.824 1.118 -8.669 1.00 83.75 163 TYR A C 1
ATOM 1304 O O . TYR A 1 163 ? -2.620 2.312 -8.854 1.00 83.75 163 TYR A O 1
ATOM 1312 N N . TRP A 1 164 ? -2.715 0.207 -9.638 1.00 87.38 164 TRP A N 1
ATOM 1313 C CA . TRP A 1 164 ? -2.320 0.534 -11.006 1.00 87.38 164 TRP A CA 1
ATOM 1314 C C . TRP A 1 164 ? -3.443 1.156 -11.832 1.00 87.38 164 TRP A C 1
ATOM 1316 O O . TRP A 1 164 ? -3.160 1.596 -12.937 1.00 87.38 164 TRP A O 1
ATOM 1326 N N . GLU A 1 165 ? -4.685 1.177 -11.342 1.00 86.88 165 GLU A N 1
ATOM 1327 C CA . GLU A 1 165 ? -5.822 1.827 -12.012 1.00 86.88 165 GLU A CA 1
ATOM 1328 C C . GLU A 1 165 ? -5.832 3.340 -11.763 1.00 86.88 165 GLU A C 1
ATOM 1330 O O . GLU A 1 165 ? -6.435 4.088 -12.526 1.00 86.88 165 GLU A O 1
ATOM 1335 N N . ASP A 1 166 ? -5.124 3.807 -10.736 1.00 87.19 166 ASP A N 1
ATOM 1336 C CA . ASP A 1 166 ? -4.952 5.226 -10.463 1.00 87.19 166 ASP A CA 1
ATOM 1337 C C . ASP A 1 166 ? -3.766 5.789 -11.263 1.00 87.19 166 ASP A C 1
ATOM 1339 O O . ASP A 1 166 ? -2.615 5.362 -11.117 1.00 87.19 166 ASP A O 1
ATOM 1343 N N . LEU A 1 167 ? -4.058 6.771 -12.118 1.00 86.06 167 LEU A N 1
ATOM 1344 C CA . LEU A 1 167 ? -3.061 7.449 -12.942 1.00 86.06 167 LEU A CA 1
ATOM 1345 C C . LEU A 1 167 ? -2.040 8.230 -12.109 1.00 86.06 167 LEU A C 1
ATOM 1347 O O . LEU A 1 167 ? -0.893 8.327 -12.536 1.00 86.06 167 LEU A O 1
ATOM 1351 N N . GLN A 1 168 ? -2.410 8.737 -10.929 1.00 83.75 168 GLN A N 1
ATOM 1352 C CA . GLN A 1 168 ? -1.472 9.443 -10.053 1.00 83.75 168 GLN A CA 1
ATOM 1353 C C . GLN A 1 168 ? -0.424 8.471 -9.513 1.00 83.75 168 GLN A C 1
ATOM 1355 O O . GLN A 1 168 ? 0.768 8.723 -9.650 1.00 83.75 168 GLN A O 1
ATOM 1360 N N . ASN A 1 169 ? -0.853 7.302 -9.025 1.00 84.62 169 ASN A N 1
ATOM 1361 C CA . ASN A 1 169 ? 0.055 6.236 -8.589 1.00 84.62 169 ASN A CA 1
ATOM 1362 C C . ASN A 1 169 ? 0.985 5.768 -9.717 1.00 84.62 169 ASN A C 1
ATOM 1364 O O . ASN A 1 169 ? 2.161 5.484 -9.482 1.00 84.62 169 ASN A O 1
ATOM 1368 N N . LEU A 1 170 ? 0.471 5.687 -10.948 1.00 87.50 170 LEU A N 1
ATOM 1369 C CA . LEU A 1 170 ? 1.288 5.352 -12.108 1.00 87.50 170 LEU A CA 1
ATOM 1370 C C . LEU A 1 170 ? 2.336 6.434 -12.403 1.00 87.50 170 LEU A C 1
ATOM 1372 O O . LEU A 1 170 ? 3.493 6.104 -12.653 1.00 87.50 170 LEU A O 1
ATOM 1376 N N . ASP A 1 171 ? 1.944 7.705 -12.368 1.00 85.81 171 ASP A N 1
ATOM 1377 C CA . ASP A 1 171 ? 2.820 8.848 -12.632 1.00 85.81 171 ASP A CA 1
ATOM 1378 C C . ASP A 1 171 ? 3.963 8.938 -11.616 1.00 85.81 171 ASP A C 1
ATOM 1380 O O . ASP A 1 171 ? 5.141 9.005 -11.966 1.00 85.81 171 ASP A O 1
ATOM 1384 N N . SER A 1 172 ? 3.599 8.804 -10.348 1.00 81.38 172 SER A N 1
ATOM 1385 C CA . SER A 1 172 ? 4.473 8.660 -9.195 1.00 81.38 172 SER A CA 1
ATOM 1386 C C . SER A 1 172 ? 5.519 7.546 -9.348 1.00 81.38 172 SER A C 1
ATOM 1388 O O . SER A 1 172 ? 6.701 7.734 -9.055 1.00 81.38 172 SER A O 1
ATOM 1390 N N . GLU A 1 173 ? 5.106 6.371 -9.826 1.00 85.19 173 GLU A N 1
ATOM 1391 C CA . GLU A 1 173 ? 6.000 5.234 -10.076 1.00 85.19 173 GLU A CA 1
ATOM 1392 C C . GLU A 1 173 ? 6.915 5.445 -11.289 1.00 85.19 173 GLU A C 1
ATOM 1394 O O . GLU A 1 173 ? 8.043 4.944 -11.313 1.00 85.19 173 GLU A O 1
ATOM 1399 N N . ILE A 1 174 ? 6.452 6.189 -12.297 1.00 86.75 174 ILE A N 1
ATOM 1400 C CA . ILE A 1 174 ? 7.275 6.580 -13.444 1.00 86.75 174 ILE A CA 1
ATOM 1401 C C . ILE A 1 174 ? 8.364 7.567 -13.000 1.00 86.75 174 ILE A C 1
ATOM 1403 O O . ILE A 1 174 ? 9.524 7.361 -13.361 1.00 86.75 174 ILE A O 1
ATOM 1407 N N . GLU A 1 175 ? 8.034 8.575 -12.187 1.00 82.69 175 GLU A N 1
ATOM 1408 C CA . GLU A 1 175 ? 9.023 9.510 -11.622 1.00 82.69 175 GLU A CA 1
ATOM 1409 C C . GLU A 1 175 ? 10.065 8.797 -10.767 1.00 82.69 175 GLU A C 1
ATOM 1411 O O . GLU A 1 175 ? 11.271 8.956 -10.966 1.00 82.69 175 GLU A O 1
ATOM 1416 N N . ALA A 1 176 ? 9.607 7.934 -9.861 1.00 78.38 176 ALA A N 1
ATOM 1417 C CA . ALA A 1 176 ? 10.478 7.100 -9.049 1.00 78.38 176 ALA A CA 1
ATOM 1418 C C . ALA A 1 176 ? 11.482 6.316 -9.903 1.00 78.38 176 ALA A C 1
ATOM 1420 O O . ALA A 1 176 ? 12.689 6.331 -9.661 1.00 78.38 176 ALA A O 1
ATOM 1421 N N . PHE A 1 177 ? 10.981 5.667 -10.954 1.00 83.56 177 PHE A N 1
ATOM 1422 C CA . PHE A 1 177 ? 11.795 4.892 -11.877 1.00 83.56 177 PHE A CA 1
ATOM 1423 C C . PHE A 1 177 ? 12.825 5.754 -12.630 1.00 83.56 177 PHE A C 1
ATOM 1425 O O . PHE A 1 177 ? 13.979 5.340 -12.800 1.00 83.56 177 PHE A O 1
ATOM 1432 N N . LEU A 1 178 ? 12.444 6.952 -13.076 1.00 81.69 178 LEU A N 1
ATOM 1433 C CA . LEU A 1 178 ? 13.354 7.883 -13.745 1.00 81.69 178 LEU A CA 1
ATOM 1434 C C . LEU A 1 178 ? 14.437 8.393 -12.791 1.00 81.69 178 LEU A C 1
ATOM 1436 O O . LEU A 1 178 ? 15.608 8.447 -13.172 1.00 81.69 178 LEU A O 1
ATOM 1440 N N . ALA A 1 179 ? 14.082 8.684 -11.543 1.00 76.50 179 ALA A N 1
ATOM 1441 C CA . ALA A 1 179 ? 15.021 9.128 -10.523 1.00 76.50 179 ALA A CA 1
ATOM 1442 C C . ALA A 1 179 ? 15.962 8.017 -10.015 1.00 76.50 179 ALA A C 1
ATOM 1444 O O . ALA A 1 179 ? 17.094 8.282 -9.608 1.00 76.50 179 ALA A O 1
ATOM 1445 N N . GLU A 1 180 ? 15.556 6.751 -10.074 1.00 74.81 180 GLU A N 1
ATOM 1446 C CA . GLU A 1 180 ? 16.441 5.609 -9.796 1.00 74.81 180 GLU A CA 1
ATOM 1447 C C . GLU A 1 180 ? 17.430 5.324 -10.942 1.00 74.81 180 GLU A C 1
ATOM 1449 O O . GLU A 1 180 ? 18.421 4.601 -10.772 1.00 74.81 180 GLU A O 1
ATOM 1454 N N . SER A 1 181 ? 17.185 5.890 -12.125 1.00 76.38 181 SER A N 1
ATOM 1455 C CA . SER A 1 181 ? 17.955 5.611 -13.339 1.00 76.38 181 SER A CA 1
ATOM 1456 C C . SER A 1 181 ? 19.199 6.486 -13.521 1.00 76.38 181 SER A C 1
ATOM 1458 O O . SER A 1 181 ? 19.925 6.315 -14.504 1.00 76.38 181 SER A O 1
ATOM 1460 N N . TRP A 1 182 ? 19.494 7.376 -12.570 1.00 77.44 182 TRP A N 1
ATOM 1461 C CA . TRP A 1 182 ? 20.740 8.141 -12.549 1.00 77.44 182 TRP A CA 1
ATOM 1462 C C . TRP A 1 182 ? 21.938 7.241 -12.218 1.00 77.44 182 TRP A C 1
ATOM 1464 O O . TRP A 1 182 ? 21.888 6.393 -11.318 1.00 77.44 182 TRP A O 1
ATOM 1474 N N . ARG A 1 183 ? 23.032 7.411 -12.960 1.00 75.00 183 ARG A N 1
ATOM 1475 C CA . ARG A 1 183 ? 24.319 6.737 -12.745 1.00 75.00 183 ARG A CA 1
ATOM 1476 C C . ARG A 1 183 ? 25.442 7.758 -12.723 1.00 75.00 183 ARG A C 1
ATOM 1478 O O . ARG A 1 183 ? 25.356 8.785 -13.384 1.00 75.00 183 ARG A O 1
ATOM 1485 N N . GLU A 1 184 ? 26.470 7.464 -11.940 1.00 78.25 184 GLU A N 1
ATOM 1486 C CA . GLU A 1 184 ? 27.697 8.253 -11.903 1.00 78.25 184 GLU A CA 1
ATOM 1487 C C . GLU A 1 184 ? 28.637 7.763 -13.009 1.00 78.25 184 GLU A C 1
ATOM 1489 O O . GLU A 1 184 ? 28.946 6.572 -13.078 1.00 78.25 184 GLU A O 1
ATOM 1494 N N . GLU A 1 185 ? 29.081 8.677 -13.869 1.00 71.50 185 GLU A N 1
ATOM 1495 C CA . GLU A 1 185 ? 30.101 8.425 -14.884 1.00 71.50 185 GLU A CA 1
ATOM 1496 C C . GLU A 1 185 ? 31.299 9.366 -14.702 1.00 71.50 185 GLU A C 1
ATOM 1498 O O . GLU A 1 185 ? 31.181 10.509 -14.249 1.00 71.50 185 GLU A O 1
ATOM 1503 N N . GLN A 1 186 ? 32.483 8.869 -15.063 1.00 69.38 186 GLN A N 1
ATOM 1504 C CA . GLN A 1 186 ? 33.718 9.647 -15.098 1.00 69.38 186 GLN A CA 1
ATOM 1505 C C . GLN A 1 186 ? 34.021 10.047 -16.535 1.00 69.38 186 GLN A C 1
ATOM 1507 O O . GLN A 1 186 ? 34.043 9.193 -17.420 1.00 69.38 186 GLN A O 1
ATOM 1512 N N . ASN A 1 187 ? 34.285 11.333 -16.775 1.00 59.75 187 ASN A N 1
ATOM 1513 C CA . ASN A 1 187 ? 34.598 11.792 -18.124 1.00 59.75 187 ASN A CA 1
ATOM 1514 C C . ASN A 1 187 ? 36.050 11.409 -18.469 1.00 59.75 187 ASN A C 1
ATOM 1516 O O . ASN A 1 187 ? 36.968 11.908 -17.812 1.00 59.75 187 ASN A O 1
ATOM 1520 N N . PRO A 1 188 ? 36.297 10.577 -19.499 1.00 56.78 188 PRO A N 1
ATOM 1521 C CA . PRO A 1 188 ? 37.656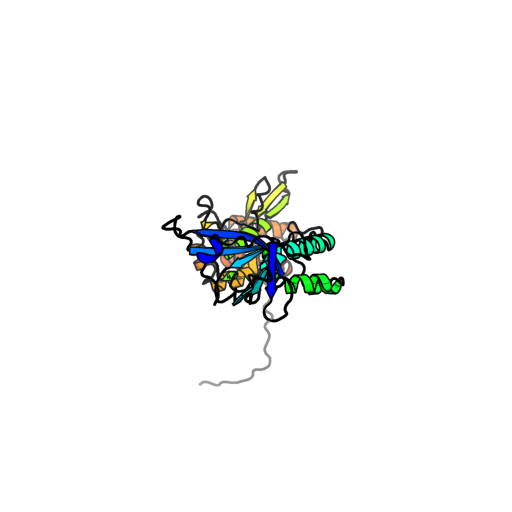 10.225 -19.901 1.00 56.78 188 PRO A CA 1
ATOM 1522 C C . PRO A 1 188 ? 38.428 11.404 -20.521 1.00 56.78 188 PRO A C 1
ATOM 1524 O O . PRO A 1 188 ? 39.656 11.383 -20.528 1.00 56.78 188 PRO A O 1
ATOM 1527 N N . GLU A 1 189 ? 37.742 12.436 -21.027 1.00 57.25 189 GLU A N 1
ATOM 1528 C CA . GLU A 1 189 ? 38.363 13.594 -21.690 1.00 57.25 189 GLU A CA 1
ATOM 1529 C C . GLU A 1 189 ? 38.661 14.756 -20.730 1.00 57.25 189 GLU A C 1
ATOM 1531 O O . GLU A 1 189 ? 39.548 15.567 -20.992 1.00 57.25 189 GLU A O 1
ATOM 1536 N N . THR A 1 190 ? 37.963 14.831 -19.592 1.00 58.62 190 THR A N 1
ATOM 1537 C CA . THR A 1 190 ? 38.164 15.878 -18.578 1.00 58.62 190 THR A CA 1
ATOM 1538 C C . THR A 1 190 ? 38.582 15.228 -17.266 1.00 58.62 190 THR A C 1
ATOM 1540 O O . THR A 1 190 ? 37.738 14.787 -16.490 1.00 58.62 190 THR A O 1
ATOM 1543 N N . ALA A 1 191 ? 39.892 15.155 -17.024 1.00 46.19 191 ALA A N 1
ATOM 1544 C CA . ALA A 1 191 ? 40.471 14.483 -15.864 1.00 46.19 191 ALA A CA 1
ATOM 1545 C C . ALA A 1 191 ? 39.782 14.890 -14.540 1.00 46.19 191 ALA A C 1
ATOM 1547 O O . ALA A 1 191 ? 39.920 16.022 -14.077 1.00 46.19 191 ALA A O 1
ATOM 1548 N N . GLY A 1 192 ? 39.055 13.945 -13.932 1.00 58.12 192 GLY A N 1
ATOM 1549 C CA . GLY A 1 192 ? 38.613 14.004 -12.534 1.00 58.12 192 GLY A CA 1
ATOM 1550 C C . GLY A 1 192 ? 37.249 14.636 -12.235 1.00 58.12 192 GLY A C 1
ATOM 1551 O O . GLY A 1 192 ? 36.920 14.755 -11.059 1.00 58.12 192 GLY A O 1
ATOM 1552 N N . LYS A 1 193 ? 36.443 15.030 -13.232 1.00 64.06 193 LYS A N 1
ATOM 1553 C CA . LYS A 1 193 ? 35.061 15.493 -12.982 1.00 64.06 193 LYS A CA 1
ATOM 1554 C C . LYS A 1 193 ? 34.060 14.351 -13.171 1.00 64.06 193 LYS A C 1
ATOM 1556 O O . LYS A 1 193 ? 33.973 13.779 -14.258 1.00 64.06 193 LYS A O 1
ATOM 1561 N N . THR A 1 194 ? 33.323 14.028 -12.111 1.00 71.81 194 THR A N 1
ATOM 1562 C CA . THR A 1 194 ? 32.190 13.096 -12.137 1.00 71.81 194 THR A CA 1
ATOM 1563 C C . THR A 1 194 ? 30.934 13.833 -12.592 1.00 71.81 194 THR A C 1
ATOM 1565 O O . THR A 1 194 ? 30.725 14.995 -12.246 1.00 71.81 194 THR A O 1
ATOM 1568 N N . TYR A 1 195 ? 30.124 13.180 -13.419 1.00 75.19 195 TYR A N 1
ATOM 1569 C CA . TYR A 1 195 ? 28.831 13.691 -13.863 1.00 75.19 195 TYR A CA 1
ATOM 1570 C C . TYR A 1 195 ? 27.782 12.590 -13.722 1.00 75.19 195 TYR A C 1
ATOM 1572 O O . TYR A 1 195 ? 28.091 11.397 -13.756 1.00 75.19 195 TYR A O 1
ATOM 1580 N N . TYR A 1 196 ? 26.536 12.996 -13.508 1.00 75.06 196 TYR A N 1
ATOM 1581 C CA . TYR A 1 196 ? 25.407 12.090 -13.377 1.00 75.06 196 TYR A CA 1
ATOM 1582 C C . TYR A 1 196 ? 24.667 12.031 -14.704 1.00 75.06 196 TYR A C 1
ATOM 1584 O O . TYR A 1 196 ? 24.241 13.064 -15.216 1.00 75.06 196 TYR A O 1
ATOM 1592 N N . VAL A 1 197 ? 24.510 10.826 -15.248 1.00 73.19 197 VAL A N 1
ATOM 1593 C CA . VAL A 1 197 ? 23.759 10.576 -16.483 1.00 73.19 197 VAL A CA 1
ATOM 1594 C C . VAL A 1 197 ? 22.500 9.798 -16.150 1.00 73.19 197 VAL A C 1
ATOM 1596 O O . VAL A 1 197 ? 22.560 8.768 -15.471 1.00 73.19 197 VAL A O 1
ATOM 1599 N N . ASN A 1 198 ? 21.353 10.259 -16.636 1.00 77.19 198 ASN A N 1
ATOM 1600 C CA . ASN A 1 198 ? 20.130 9.472 -16.576 1.00 77.19 198 ASN A CA 1
ATOM 1601 C C . ASN A 1 198 ? 20.097 8.486 -17.748 1.00 77.19 198 ASN A C 1
ATOM 1603 O O . ASN A 1 198 ? 20.056 8.890 -18.908 1.00 77.19 198 ASN A O 1
ATOM 1607 N N . LEU A 1 199 ? 20.068 7.182 -17.475 1.00 70.69 199 LEU A N 1
ATOM 1608 C CA . LEU A 1 199 ? 20.069 6.166 -18.537 1.00 70.69 199 LEU A CA 1
ATOM 1609 C C . LEU A 1 199 ? 18.783 6.144 -19.383 1.00 70.69 199 LEU A C 1
ATOM 1611 O O . LEU A 1 199 ? 18.759 5.530 -20.451 1.00 70.69 199 LEU A O 1
ATOM 1615 N N . VAL A 1 200 ? 17.711 6.783 -18.909 1.00 71.44 200 VAL A N 1
ATOM 1616 C CA . VAL A 1 200 ? 16.408 6.835 -19.579 1.00 71.44 200 VAL A CA 1
ATOM 1617 C C . VAL A 1 200 ? 16.231 8.151 -20.331 1.00 71.44 200 VAL A C 1
ATOM 1619 O O . VAL A 1 200 ? 15.903 8.111 -21.516 1.00 71.44 200 VAL A O 1
ATOM 1622 N N . THR A 1 201 ? 16.466 9.299 -19.682 1.00 70.62 201 THR A N 1
ATOM 1623 C CA . THR A 1 201 ? 16.305 10.630 -20.309 1.00 70.62 201 THR A CA 1
ATOM 1624 C C . THR A 1 201 ? 17.542 11.091 -21.081 1.00 70.62 201 THR A C 1
ATOM 1626 O O . THR A 1 201 ? 17.419 11.917 -21.981 1.00 70.62 201 THR A O 1
ATOM 1629 N N . ARG A 1 202 ? 18.716 10.504 -20.799 1.00 68.25 202 ARG A N 1
ATOM 1630 C CA . ARG A 1 202 ? 20.049 10.899 -21.304 1.00 68.25 202 ARG A CA 1
ATOM 1631 C C . ARG A 1 202 ? 20.508 12.289 -20.875 1.00 68.25 202 ARG A C 1
ATOM 1633 O O . ARG A 1 202 ? 21.484 12.807 -21.412 1.00 68.25 202 ARG A O 1
ATOM 1640 N N . GLU A 1 203 ? 19.838 12.877 -19.895 1.00 69.00 203 GLU A N 1
ATOM 1641 C CA . GLU A 1 203 ? 20.259 14.139 -19.303 1.00 69.00 203 GLU A CA 1
ATOM 1642 C C . GLU A 1 203 ? 21.560 13.961 -18.522 1.00 69.00 203 GLU A C 1
ATOM 1644 O O . GLU A 1 203 ? 21.794 12.918 -17.905 1.00 69.00 203 GLU A O 1
ATOM 1649 N N . GLN A 1 204 ? 22.400 14.995 -18.564 1.00 73.19 204 GLN A N 1
ATOM 1650 C CA . GLN A 1 204 ? 23.669 15.050 -17.851 1.00 73.19 204 GLN A CA 1
ATOM 1651 C C . GLN A 1 204 ? 23.644 16.217 -16.871 1.00 73.19 204 GLN A C 1
ATOM 1653 O O . GLN A 1 204 ? 23.415 17.360 -17.268 1.00 73.19 204 GLN A O 1
ATOM 1658 N N . LEU A 1 205 ? 23.910 15.932 -15.601 1.00 75.06 205 LEU A N 1
ATOM 1659 C CA . LEU A 1 205 ? 23.999 16.931 -14.542 1.00 75.06 205 LEU A CA 1
ATOM 1660 C C . LEU A 1 205 ? 25.356 16.840 -13.845 1.00 75.06 205 LEU A C 1
ATOM 1662 O O . LEU A 1 205 ? 25.911 15.757 -13.658 1.00 75.06 205 LEU A O 1
ATOM 1666 N N . ALA A 1 206 ? 25.896 17.994 -13.449 1.00 69.31 206 ALA A N 1
ATOM 1667 C CA . ALA A 1 206 ? 27.134 18.060 -12.670 1.00 69.31 206 ALA A CA 1
ATOM 1668 C C . ALA A 1 206 ? 26.923 17.614 -11.211 1.00 69.31 206 ALA A C 1
ATOM 1670 O O . ALA A 1 206 ? 27.846 17.115 -10.574 1.00 69.31 206 ALA A O 1
ATOM 1671 N N . GLU A 1 207 ? 25.703 17.771 -10.696 1.00 70.38 207 GLU A N 1
ATOM 1672 C CA . GLU A 1 207 ? 25.312 17.402 -9.337 1.00 70.38 207 GLU A CA 1
ATOM 1673 C C . GLU A 1 207 ? 24.253 16.300 -9.368 1.00 70.38 207 GLU A C 1
ATOM 1675 O O . GLU A 1 207 ? 23.482 16.179 -10.323 1.00 70.38 207 GLU A O 1
ATOM 1680 N N . LYS A 1 208 ? 24.221 15.474 -8.318 1.00 66.12 208 LYS A N 1
ATOM 1681 C CA . LYS A 1 208 ? 23.240 14.396 -8.202 1.00 66.12 208 LYS A CA 1
ATOM 1682 C C . LYS A 1 208 ? 21.851 15.004 -8.000 1.00 66.12 208 LYS A C 1
ATOM 1684 O O . LYS A 1 208 ? 21.669 15.717 -7.012 1.00 66.12 208 LYS A O 1
ATOM 1689 N N . PRO A 1 209 ? 20.865 14.689 -8.849 1.00 66.94 209 PRO A N 1
ATOM 1690 C CA . PRO A 1 209 ? 19.516 15.184 -8.636 1.00 66.94 209 PRO A CA 1
ATOM 1691 C C . PRO A 1 209 ? 18.934 14.604 -7.347 1.00 66.94 209 PRO A C 1
ATOM 1693 O O . PRO A 1 209 ? 19.222 13.459 -6.968 1.00 66.94 209 PRO A O 1
ATOM 1696 N N . ALA A 1 210 ? 18.119 15.411 -6.668 1.00 62.38 210 ALA A N 1
ATOM 1697 C CA . ALA A 1 210 ? 17.361 14.958 -5.515 1.00 62.38 210 ALA A CA 1
ATOM 1698 C C . ALA A 1 210 ? 16.485 13.774 -5.945 1.00 62.38 210 ALA A C 1
ATOM 1700 O O . ALA A 1 210 ? 15.751 13.855 -6.927 1.00 62.38 210 ALA A O 1
ATOM 1701 N N . SER A 1 211 ? 16.594 12.648 -5.239 1.00 58.53 211 SER A N 1
ATOM 1702 C CA . SER A 1 211 ? 15.640 11.559 -5.430 1.00 58.53 211 SER A CA 1
ATOM 1703 C C . SER A 1 211 ? 14.289 12.054 -4.897 1.00 58.53 211 SER A C 1
ATOM 1705 O O . SER A 1 211 ? 14.253 12.474 -3.737 1.00 58.53 211 SER A O 1
ATOM 1707 N N . PRO A 1 212 ? 13.208 12.055 -5.698 1.00 58.56 212 PRO A N 1
ATOM 1708 C CA . PRO A 1 212 ? 11.891 12.404 -5.200 1.00 58.56 212 PRO A CA 1
ATOM 1709 C C . PRO A 1 212 ? 11.533 11.438 -4.070 1.00 58.56 212 PRO A C 1
ATOM 1711 O O . PRO A 1 212 ? 11.948 10.274 -4.082 1.00 58.56 212 PRO A O 1
ATOM 1714 N N . SER A 1 213 ? 10.787 11.924 -3.077 1.00 55.66 213 SER A N 1
ATOM 1715 C CA . SER A 1 213 ? 10.245 11.052 -2.038 1.00 55.66 213 SER A CA 1
ATOM 1716 C C . SER A 1 213 ? 9.349 10.031 -2.719 1.00 55.66 213 SER A C 1
ATOM 1718 O O . SER A 1 213 ? 8.283 10.372 -3.213 1.00 55.66 213 SER A O 1
ATOM 1720 N N . ILE A 1 214 ? 9.766 8.769 -2.764 1.00 52.62 214 ILE A N 1
ATOM 1721 C CA . ILE A 1 214 ? 8.999 7.733 -3.455 1.00 52.62 214 ILE A CA 1
ATOM 1722 C C . ILE A 1 214 ? 7.732 7.367 -2.630 1.00 52.62 214 ILE A C 1
ATOM 1724 O O . ILE A 1 214 ? 6.896 6.564 -3.055 1.00 52.62 214 ILE A O 1
ATOM 1728 N N . MET A 1 215 ? 7.590 7.873 -1.394 1.00 50.69 215 MET A N 1
ATOM 1729 C CA . MET A 1 215 ? 6.394 7.690 -0.549 1.00 50.69 215 MET A CA 1
ATOM 1730 C C . MET A 1 215 ? 5.276 8.670 -0.884 1.00 50.69 215 MET A C 1
ATOM 1732 O O . MET A 1 215 ? 4.131 8.244 -0.947 1.00 50.69 215 MET A O 1
ATOM 1736 N N . ASP A 1 216 ? 5.640 9.922 -1.158 1.00 53.81 216 ASP A N 1
ATOM 1737 C CA . ASP A 1 216 ? 4.736 10.979 -1.613 1.00 53.81 216 ASP A CA 1
ATOM 1738 C C . ASP A 1 216 ? 5.303 11.617 -2.898 1.00 53.81 216 ASP A C 1
ATOM 1740 O O . ASP A 1 216 ? 5.676 12.793 -2.901 1.00 53.81 216 ASP A O 1
ATOM 1744 N N . PRO A 1 217 ? 5.477 10.840 -3.981 1.00 54.75 217 PRO A N 1
ATOM 1745 C CA . PRO A 1 217 ? 5.963 11.374 -5.243 1.00 54.75 217 PRO A CA 1
ATOM 1746 C C . PRO A 1 217 ? 4.864 12.261 -5.811 1.00 54.75 217 PRO A C 1
ATOM 1748 O O . PRO A 1 217 ? 3.845 11.754 -6.284 1.00 54.75 217 PRO A O 1
ATOM 1751 N N . THR A 1 218 ? 5.065 13.575 -5.729 1.00 58.31 218 THR A N 1
ATOM 1752 C CA . THR A 1 218 ? 4.202 14.564 -6.370 1.00 58.31 218 THR A CA 1
ATOM 1753 C C . THR A 1 218 ? 4.060 14.184 -7.838 1.00 58.31 218 THR A C 1
ATOM 1755 O O . THR A 1 218 ? 5.069 14.165 -8.548 1.00 58.31 218 THR A O 1
ATOM 1758 N N . PRO A 1 219 ? 2.844 13.837 -8.292 1.00 61.31 219 PRO A N 1
ATOM 1759 C CA . PRO A 1 219 ? 2.603 13.601 -9.701 1.00 61.31 219 PRO A CA 1
ATOM 1760 C C . PRO A 1 219 ? 3.056 14.835 -10.480 1.00 61.31 219 PRO A C 1
ATOM 1762 O O . PRO A 1 219 ? 2.813 15.964 -10.049 1.00 61.31 219 PRO A O 1
ATOM 1765 N N . VAL A 1 220 ? 3.656 14.633 -11.646 1.00 61.25 220 VAL A N 1
ATOM 1766 C CA . VAL A 1 220 ? 3.976 15.709 -12.591 1.00 61.25 220 VAL A CA 1
ATOM 1767 C C . VAL A 1 220 ? 2.714 16.508 -12.915 1.00 61.25 220 VAL A C 1
ATOM 1769 O O . VAL A 1 220 ? 2.770 17.718 -13.096 1.00 61.25 220 VAL A O 1
ATOM 1772 N N . SER A 1 221 ? 1.540 15.868 -12.901 1.00 55.41 221 SER A N 1
ATOM 1773 C CA . SER A 1 221 ? 0.256 16.557 -13.065 1.00 55.41 221 SER A CA 1
ATOM 1774 C C . SER A 1 221 ? -0.074 17.574 -11.958 1.00 55.41 221 SER A C 1
ATOM 1776 O O . SER A 1 221 ? -0.983 18.379 -12.145 1.00 55.41 221 SER A O 1
ATOM 1778 N N . MET A 1 222 ? 0.598 17.524 -10.802 1.00 56.12 222 MET A N 1
ATOM 1779 C CA . MET A 1 222 ? 0.414 18.457 -9.681 1.00 56.12 222 MET A CA 1
ATOM 1780 C C . MET A 1 222 ? 1.501 19.541 -9.597 1.00 56.12 222 MET A C 1
ATOM 1782 O O . MET A 1 222 ? 1.232 20.595 -9.020 1.00 56.12 222 MET A O 1
ATOM 1786 N N . ASP A 1 223 ? 2.684 19.331 -10.186 1.00 60.88 223 ASP A N 1
ATOM 1787 C CA . ASP A 1 223 ? 3.734 20.351 -10.286 1.00 60.88 223 ASP A CA 1
ATOM 1788 C C . ASP A 1 223 ? 3.754 20.977 -11.689 1.00 60.88 223 ASP A C 1
ATOM 1790 O O . ASP A 1 223 ? 4.318 20.443 -12.646 1.00 60.88 223 ASP A O 1
ATOM 1794 N N . TRP A 1 224 ? 3.145 22.159 -11.816 1.00 52.81 224 TRP A N 1
ATOM 1795 C CA . TRP A 1 224 ? 3.074 22.893 -13.084 1.00 52.81 224 TRP A CA 1
ATOM 1796 C C . TRP A 1 224 ? 4.449 23.265 -13.663 1.00 52.81 224 TRP A C 1
ATOM 1798 O O . TRP A 1 224 ? 4.523 23.604 -14.846 1.00 52.81 224 TRP A O 1
ATOM 1808 N N . SER A 1 225 ? 5.524 23.215 -12.865 1.00 56.09 225 SER A N 1
ATOM 1809 C CA . SER A 1 225 ? 6.884 23.473 -13.346 1.00 56.09 225 SER A CA 1
ATOM 1810 C C . SER A 1 225 ? 7.477 22.308 -14.152 1.00 56.09 225 SER A C 1
ATOM 1812 O O . SER A 1 225 ? 8.307 22.555 -15.029 1.00 56.09 225 SER A O 1
ATOM 1814 N N . ASP A 1 226 ? 6.970 21.086 -13.946 1.00 56.38 226 ASP A N 1
ATOM 1815 C CA . ASP A 1 226 ? 7.442 19.859 -14.606 1.00 56.38 226 ASP A CA 1
ATOM 1816 C C . ASP A 1 226 ? 6.530 19.379 -15.752 1.00 56.38 226 ASP A C 1
ATOM 1818 O O . ASP A 1 226 ? 6.904 18.532 -16.578 1.00 56.38 226 ASP A O 1
ATOM 1822 N N . THR A 1 227 ? 5.318 19.935 -15.853 1.00 56.94 227 THR A N 1
ATOM 1823 C CA . THR A 1 227 ? 4.412 19.634 -16.968 1.00 56.94 227 THR A CA 1
ATOM 1824 C C . THR A 1 227 ? 5.032 20.055 -18.304 1.00 56.94 227 THR A C 1
ATOM 1826 O O . THR A 1 227 ? 5.322 21.225 -18.545 1.00 56.94 227 THR A O 1
ATOM 1829 N N . GLY A 1 228 ? 5.236 19.090 -19.204 1.00 55.56 228 GLY A N 1
ATOM 1830 C CA . GLY A 1 228 ? 5.868 19.327 -20.502 1.00 55.56 228 GLY A CA 1
ATOM 1831 C C . GLY A 1 228 ? 7.401 19.311 -20.511 1.00 55.56 228 GLY A C 1
ATOM 1832 O O . GLY A 1 228 ? 7.965 19.447 -21.590 1.00 55.56 228 GLY A O 1
ATOM 1833 N N . THR A 1 229 ? 8.081 19.096 -19.381 1.00 62.97 229 THR A N 1
ATOM 1834 C CA . THR A 1 229 ? 9.517 18.735 -19.326 1.00 62.97 229 THR A CA 1
ATOM 1835 C C . THR A 1 229 ? 9.704 17.266 -18.949 1.00 62.97 229 THR A C 1
ATOM 1837 O O . THR A 1 229 ? 10.627 16.619 -19.446 1.00 62.97 229 THR A O 1
ATOM 1840 N N . ALA A 1 230 ? 8.781 16.703 -18.163 1.00 74.69 230 ALA A N 1
ATOM 1841 C CA . ALA A 1 230 ? 8.812 15.307 -17.755 1.00 74.69 230 ALA A CA 1
ATOM 1842 C C . ALA A 1 230 ? 8.725 14.338 -18.942 1.00 74.69 230 ALA A C 1
ATOM 1844 O O . ALA A 1 230 ? 7.907 14.477 -19.857 1.00 74.69 230 ALA A O 1
ATOM 1845 N N . VAL A 1 231 ? 9.558 13.301 -18.909 1.00 81.38 231 VAL A N 1
ATOM 1846 C CA . VAL A 1 231 ? 9.734 12.366 -20.021 1.00 81.38 231 VAL A CA 1
ATOM 1847 C C . VAL A 1 231 ? 8.981 11.061 -19.767 1.00 81.38 231 VAL A C 1
ATOM 1849 O O . VAL A 1 231 ? 8.982 10.518 -18.668 1.00 81.38 231 VAL A O 1
ATOM 1852 N N . MET A 1 232 ? 8.360 10.507 -20.808 1.00 86.50 232 MET A N 1
ATOM 1853 C CA . MET A 1 232 ? 7.772 9.170 -20.793 1.00 86.50 232 MET A CA 1
ATOM 1854 C C . MET A 1 232 ? 8.834 8.106 -21.142 1.00 86.50 232 MET A C 1
ATOM 1856 O O . MET A 1 232 ? 9.392 8.147 -22.250 1.00 86.50 232 MET A O 1
ATOM 1860 N N . PRO A 1 233 ? 9.087 7.103 -20.275 1.00 86.50 233 PRO A N 1
ATOM 1861 C CA . PRO A 1 233 ? 10.001 6.003 -20.575 1.00 86.50 233 PRO A CA 1
ATOM 1862 C C . PRO A 1 233 ? 9.573 5.183 -21.798 1.00 86.50 233 PRO A C 1
ATOM 1864 O O . PRO A 1 233 ? 8.388 4.985 -22.070 1.00 86.50 233 PRO A O 1
ATOM 1867 N N . ARG A 1 234 ? 10.543 4.608 -22.518 1.00 83.19 234 ARG A N 1
ATOM 1868 C CA . ARG A 1 234 ? 10.258 3.665 -23.614 1.00 83.19 234 ARG A CA 1
ATOM 1869 C C . ARG A 1 234 ? 9.969 2.261 -23.075 1.00 83.19 234 ARG A C 1
ATOM 1871 O O . ARG A 1 234 ? 10.641 1.774 -22.168 1.00 83.19 234 ARG A O 1
ATOM 1878 N N . ALA A 1 235 ? 9.058 1.545 -23.736 1.00 79.00 235 ALA A N 1
ATOM 1879 C CA . ALA A 1 235 ? 8.684 0.175 -23.367 1.00 79.00 235 ALA A CA 1
ATOM 1880 C C . ALA A 1 235 ? 9.867 -0.803 -23.298 1.00 79.00 235 ALA A C 1
ATOM 1882 O O . ALA A 1 235 ? 9.912 -1.678 -22.437 1.00 79.00 235 ALA A O 1
ATOM 1883 N N . HIS A 1 236 ? 10.839 -0.670 -24.205 1.00 74.94 236 HIS A N 1
ATOM 1884 C CA . HIS A 1 236 ? 11.997 -1.560 -24.219 1.00 74.94 236 HIS A CA 1
ATOM 1885 C C . HIS A 1 236 ? 12.892 -1.366 -22.983 1.00 74.94 236 HIS A C 1
ATOM 1887 O O . HIS A 1 236 ? 13.447 -2.346 -22.497 1.00 74.94 236 HIS A O 1
ATOM 1893 N N . ILE A 1 237 ? 12.993 -0.137 -22.461 1.00 79.12 237 ILE A N 1
ATOM 1894 C CA . ILE A 1 237 ? 13.820 0.199 -21.295 1.00 79.12 237 ILE A CA 1
ATOM 1895 C C . ILE A 1 237 ? 13.227 -0.460 -20.051 1.00 79.12 237 ILE A C 1
ATOM 1897 O O . ILE A 1 237 ? 13.929 -1.177 -19.342 1.00 79.12 237 ILE A O 1
ATOM 1901 N N . LEU A 1 238 ? 11.915 -0.303 -19.846 1.00 83.00 238 LEU A N 1
ATOM 1902 C CA . LEU A 1 238 ? 11.200 -0.927 -18.729 1.00 83.00 238 LEU A CA 1
ATOM 1903 C C . LEU A 1 238 ? 11.336 -2.452 -18.750 1.00 83.00 238 LEU A C 1
ATOM 1905 O O . LEU A 1 238 ? 11.645 -3.059 -17.727 1.00 83.00 238 LEU A O 1
ATOM 1909 N N . ARG A 1 239 ? 11.201 -3.079 -19.927 1.00 81.00 239 ARG A N 1
ATOM 1910 C CA . ARG A 1 239 ? 11.403 -4.529 -20.074 1.00 81.00 239 ARG A CA 1
ATOM 1911 C C . ARG A 1 239 ? 12.848 -4.958 -19.817 1.00 81.00 239 ARG A C 1
ATOM 1913 O O . ARG A 1 239 ? 13.055 -5.966 -19.150 1.00 81.00 239 ARG A O 1
ATOM 1920 N N . LYS A 1 240 ? 13.842 -4.204 -20.307 1.00 73.50 240 LYS A N 1
ATOM 1921 C CA . LYS A 1 240 ? 15.274 -4.488 -20.087 1.00 73.50 240 LYS A CA 1
ATOM 1922 C C . LYS A 1 240 ? 15.633 -4.439 -18.600 1.00 73.50 240 LYS A C 1
ATOM 1924 O O . LYS A 1 240 ? 16.414 -5.264 -18.139 1.00 73.50 240 LYS A O 1
ATOM 1929 N N . LEU A 1 241 ? 15.041 -3.502 -17.861 1.00 76.75 241 LEU A N 1
ATOM 1930 C CA . LEU A 1 241 ? 15.232 -3.339 -16.418 1.00 76.75 241 LEU A CA 1
ATOM 1931 C C . LEU A 1 241 ? 14.272 -4.195 -15.573 1.00 76.75 241 LEU A C 1
ATOM 1933 O O . LEU A 1 241 ? 14.290 -4.110 -14.350 1.00 76.75 241 LEU A O 1
ATOM 1937 N N . GLY A 1 242 ? 13.445 -5.037 -16.202 1.00 77.69 242 GLY A N 1
ATOM 1938 C CA . GLY A 1 242 ? 12.548 -5.963 -15.510 1.00 77.69 242 GLY A CA 1
ATOM 1939 C C . GLY A 1 242 ? 11.335 -5.317 -14.832 1.00 77.69 242 GLY A C 1
ATOM 1940 O O . GLY A 1 242 ? 10.613 -6.008 -14.112 1.00 77.69 242 GLY A O 1
ATOM 1941 N N . ARG A 1 243 ? 11.065 -4.028 -15.078 1.00 86.06 243 ARG A N 1
ATOM 1942 C CA . ARG A 1 243 ? 9.873 -3.306 -14.598 1.00 86.06 243 ARG A CA 1
ATOM 1943 C C . ARG A 1 243 ? 8.654 -3.609 -15.476 1.00 86.06 243 ARG A C 1
ATOM 1945 O O . ARG A 1 243 ? 8.104 -2.751 -16.170 1.00 86.06 243 ARG A O 1
ATOM 1952 N N . PHE A 1 244 ? 8.270 -4.885 -15.497 1.00 83.69 244 PHE A N 1
ATOM 1953 C CA . PHE A 1 244 ? 7.094 -5.367 -16.229 1.00 83.69 244 PHE A CA 1
ATOM 1954 C C . PHE A 1 244 ? 5.779 -4.897 -15.597 1.00 83.69 244 PHE A C 1
ATOM 1956 O O . PHE A 1 244 ? 4.788 -4.759 -16.304 1.00 83.69 244 PHE A O 1
ATOM 1963 N N . ASP A 1 245 ? 5.787 -4.632 -14.292 1.00 88.19 245 ASP A N 1
ATOM 1964 C CA . ASP A 1 245 ? 4.703 -3.994 -13.544 1.00 88.19 245 ASP A CA 1
ATOM 1965 C C . ASP A 1 245 ? 4.308 -2.654 -14.182 1.00 88.19 245 ASP A C 1
ATOM 1967 O O . ASP A 1 245 ? 3.176 -2.510 -14.641 1.00 88.19 245 ASP A O 1
ATOM 1971 N N . LEU A 1 246 ? 5.274 -1.743 -14.343 1.00 89.12 246 LEU A N 1
ATOM 1972 C CA . LEU A 1 246 ? 5.080 -0.452 -15.006 1.00 89.12 246 LEU A CA 1
ATOM 1973 C C . LEU A 1 246 ? 4.645 -0.614 -16.464 1.00 89.12 246 LEU A C 1
ATOM 1975 O O . LEU A 1 246 ? 3.728 0.059 -16.923 1.00 89.12 246 LEU A O 1
ATOM 1979 N N . HIS A 1 247 ? 5.279 -1.527 -17.206 1.00 89.88 247 HIS A N 1
ATOM 1980 C CA . HIS A 1 247 ? 4.904 -1.788 -18.598 1.00 89.88 247 HIS A CA 1
ATOM 1981 C C . HIS A 1 247 ? 3.438 -2.215 -18.741 1.00 89.88 247 HIS A C 1
ATOM 1983 O O . HIS A 1 247 ? 2.728 -1.721 -19.622 1.00 89.88 247 HIS A O 1
ATOM 1989 N N . ASN A 1 248 ? 2.990 -3.124 -17.877 1.00 90.06 248 ASN A N 1
ATOM 1990 C CA . ASN A 1 248 ? 1.632 -3.644 -17.903 1.00 90.06 248 ASN A CA 1
ATOM 1991 C C . ASN A 1 248 ? 0.625 -2.580 -17.458 1.00 90.06 248 ASN A C 1
ATOM 1993 O O . ASN A 1 248 ? -0.404 -2.442 -18.111 1.00 90.06 248 ASN A O 1
ATOM 1997 N N . ALA A 1 249 ? 0.942 -1.794 -16.424 1.00 91.56 249 ALA A N 1
ATOM 1998 C CA . ALA A 1 249 ? 0.106 -0.681 -15.977 1.00 91.56 249 ALA A CA 1
ATOM 1999 C C . ALA A 1 249 ? -0.072 0.373 -17.083 1.00 91.56 249 ALA A C 1
ATOM 2001 O O . ALA A 1 249 ? -1.192 0.735 -17.425 1.00 91.56 249 ALA A O 1
ATOM 2002 N N . ILE A 1 250 ? 1.013 0.779 -17.750 1.00 90.94 250 ILE A N 1
ATOM 2003 C CA . ILE A 1 250 ? 0.941 1.712 -18.886 1.00 90.94 250 ILE A CA 1
ATOM 2004 C C . ILE A 1 250 ? 0.093 1.133 -20.026 1.00 90.94 250 ILE A C 1
ATOM 2006 O O . ILE A 1 250 ? -0.673 1.847 -20.665 1.00 90.94 250 ILE A O 1
ATOM 2010 N N . THR A 1 251 ? 0.227 -0.166 -20.303 1.00 90.94 251 THR A N 1
ATOM 2011 C CA . THR A 1 251 ? -0.544 -0.840 -21.361 1.00 90.94 251 THR A CA 1
ATOM 2012 C C . THR A 1 251 ? -2.031 -0.931 -21.013 1.00 90.94 251 THR A C 1
ATOM 2014 O O . THR A 1 251 ? -2.866 -0.768 -21.900 1.00 90.94 251 THR A O 1
ATOM 2017 N N . MET A 1 252 ? -2.359 -1.143 -19.736 1.00 90.88 252 MET A N 1
ATOM 2018 C CA . MET A 1 252 ? -3.729 -1.157 -19.217 1.00 90.88 252 MET A CA 1
ATOM 2019 C C . MET A 1 252 ? -4.439 0.180 -19.462 1.00 90.88 252 MET A C 1
ATOM 2021 O O . MET A 1 252 ? -5.581 0.185 -19.908 1.00 90.88 252 MET A O 1
ATOM 2025 N N . HIS A 1 253 ? -3.733 1.298 -19.279 1.00 89.56 253 HIS A N 1
ATOM 2026 C CA . HIS A 1 253 ? -4.243 2.660 -19.497 1.00 89.56 253 HIS A CA 1
ATOM 2027 C C . HIS A 1 253 ? -4.256 3.122 -20.966 1.00 89.56 253 HIS A C 1
ATOM 2029 O O . HIS A 1 253 ? -4.298 4.312 -21.258 1.00 89.56 253 HIS A O 1
ATOM 2035 N N . GLY A 1 254 ? -4.205 2.194 -21.926 1.00 86.81 254 GLY A N 1
ATOM 2036 C CA . GLY A 1 254 ? -4.244 2.517 -23.361 1.00 86.81 254 GLY A CA 1
ATOM 2037 C C . GLY A 1 254 ? -2.868 2.671 -24.017 1.00 86.81 254 GLY A C 1
ATOM 2038 O O . GLY A 1 254 ? -2.767 2.930 -25.217 1.00 86.81 254 GLY A O 1
ATOM 2039 N N . GLY A 1 255 ? -1.792 2.434 -23.266 1.00 85.25 255 GLY A N 1
ATOM 2040 C CA . GLY A 1 255 ? -0.428 2.394 -23.774 1.00 85.25 255 GLY A CA 1
ATOM 2041 C C . GLY A 1 255 ? 0.324 3.715 -23.649 1.00 85.25 255 GLY A C 1
ATOM 2042 O O . GLY A 1 255 ? -0.201 4.754 -23.267 1.00 85.25 255 GLY A O 1
ATOM 2043 N N . TYR A 1 256 ? 1.608 3.667 -24.008 1.00 86.44 256 TYR A N 1
ATOM 2044 C CA . TYR A 1 256 ? 2.573 4.734 -23.725 1.00 86.44 256 TYR A CA 1
ATOM 2045 C C . TYR A 1 256 ? 2.160 6.109 -24.244 1.00 86.44 256 TYR A C 1
ATOM 2047 O O . TYR A 1 256 ? 2.473 7.101 -23.600 1.00 86.44 256 TYR A O 1
ATOM 2055 N N . LYS A 1 257 ? 1.505 6.172 -25.408 1.00 83.94 257 LYS A N 1
ATOM 2056 C CA . LYS A 1 257 ? 1.109 7.437 -26.036 1.00 83.94 257 LYS A CA 1
ATOM 2057 C C . LYS A 1 257 ? -0.058 8.104 -25.326 1.00 83.94 257 LYS A C 1
ATOM 2059 O O . LYS A 1 257 ? -0.005 9.299 -25.062 1.00 83.94 257 LYS A O 1
ATOM 2064 N N . GLU A 1 258 ? -1.072 7.310 -25.018 1.00 86.19 258 GLU A N 1
ATOM 2065 C CA . GLU A 1 258 ? -2.272 7.779 -24.339 1.00 86.19 258 GLU A CA 1
ATOM 2066 C C . GLU A 1 258 ? -1.929 8.236 -22.918 1.00 86.19 258 GLU A C 1
ATOM 2068 O O . GLU A 1 258 ? -2.222 9.364 -22.534 1.00 86.19 258 GLU A O 1
ATOM 2073 N N . VAL A 1 259 ? -1.174 7.408 -22.190 1.00 89.25 259 VAL A N 1
ATOM 2074 C CA . VAL A 1 259 ? -0.703 7.720 -20.835 1.00 89.25 259 VAL A CA 1
ATOM 2075 C C . VAL A 1 259 ? 0.186 8.963 -20.818 1.00 89.25 259 VAL A C 1
ATOM 2077 O O . VAL A 1 259 ? 0.020 9.816 -19.955 1.00 89.25 259 VAL A O 1
ATOM 2080 N N . ALA A 1 260 ? 1.101 9.120 -21.781 1.00 87.12 260 ALA A N 1
ATOM 2081 C CA . ALA A 1 260 ? 1.938 10.317 -21.854 1.00 87.12 260 ALA A CA 1
ATOM 2082 C C . ALA A 1 260 ? 1.104 11.595 -22.025 1.00 87.12 260 ALA A C 1
ATOM 2084 O O . ALA A 1 260 ? 1.368 12.590 -21.358 1.00 87.12 260 ALA A O 1
ATOM 2085 N N . GLN A 1 261 ? 0.074 11.557 -22.875 1.00 86.19 261 GLN A N 1
ATOM 2086 C CA . GLN A 1 261 ? -0.822 12.694 -23.074 1.00 86.19 261 GLN A CA 1
ATOM 2087 C C . GLN A 1 261 ? -1.630 13.015 -21.811 1.00 86.19 261 GLN A C 1
ATOM 2089 O O . GLN A 1 261 ? -1.754 14.185 -21.457 1.00 86.19 261 GLN A O 1
ATOM 2094 N N . GLN A 1 262 ? -2.152 11.993 -21.129 1.00 86.81 262 GLN A N 1
ATOM 2095 C CA . GLN A 1 262 ? -2.934 12.160 -19.901 1.00 86.81 262 GLN A CA 1
ATOM 2096 C C . GLN A 1 262 ? -2.098 12.724 -18.747 1.00 86.81 262 GLN A C 1
ATOM 2098 O O . GLN A 1 262 ? -2.587 13.558 -17.992 1.00 86.81 262 GLN A O 1
ATOM 2103 N N . LEU A 1 263 ? -0.834 12.309 -18.640 1.00 84.62 263 LEU A N 1
ATOM 2104 C CA . LEU A 1 263 ? 0.088 12.749 -17.590 1.00 84.62 263 LEU A CA 1
ATOM 2105 C C . LEU A 1 263 ? 0.861 14.031 -17.947 1.00 84.62 263 LEU A C 1
ATOM 2107 O O . LEU A 1 263 ? 1.683 14.489 -17.161 1.00 84.62 263 LEU A O 1
ATOM 2111 N N . GLY A 1 264 ? 0.655 14.606 -19.139 1.00 81.19 264 GLY A N 1
ATOM 2112 C CA . GLY A 1 264 ? 1.410 15.784 -19.586 1.00 81.19 264 GLY A CA 1
ATOM 2113 C C . GLY A 1 264 ? 2.908 15.519 -19.804 1.00 81.19 264 GLY A C 1
ATOM 2114 O O . GLY A 1 264 ? 3.719 16.443 -19.730 1.00 81.19 264 GLY A O 1
ATOM 2115 N N . ARG A 1 265 ? 3.282 14.263 -20.076 1.00 84.94 265 ARG A N 1
ATOM 2116 C CA . ARG A 1 265 ? 4.662 13.827 -20.317 1.00 84.94 265 ARG A CA 1
ATOM 2117 C C . ARG A 1 265 ? 5.013 13.873 -21.798 1.00 84.94 265 ARG A C 1
ATOM 2119 O O . ARG A 1 265 ? 4.223 13.511 -22.670 1.00 84.94 265 ARG A O 1
ATOM 2126 N N . MET A 1 266 ? 6.256 14.224 -22.096 1.00 81.75 266 MET A N 1
ATOM 2127 C CA . MET A 1 266 ? 6.795 14.178 -23.448 1.00 81.75 266 MET A CA 1
ATOM 2128 C C . MET A 1 266 ? 7.319 12.791 -23.801 1.00 81.75 266 MET A C 1
ATOM 2130 O O . MET A 1 266 ? 7.999 12.128 -23.020 1.00 81.75 266 MET A O 1
ATOM 2134 N N . HIS A 1 267 ? 7.089 12.357 -25.035 1.00 75.81 267 HIS A N 1
ATOM 2135 C CA . HIS A 1 267 ? 7.821 11.213 -25.562 1.00 75.81 267 HIS A CA 1
ATOM 2136 C C . HIS A 1 267 ? 9.276 11.573 -25.825 1.00 75.81 267 HIS A C 1
ATOM 2138 O O . HIS A 1 267 ? 9.563 12.604 -26.430 1.00 75.81 267 HIS A O 1
ATOM 2144 N N . LEU A 1 268 ? 10.182 10.653 -25.490 1.00 69.19 268 LEU A N 1
ATOM 2145 C CA . LEU A 1 268 ? 11.548 10.707 -25.995 1.00 69.19 268 LEU A CA 1
ATOM 2146 C C . LEU A 1 268 ? 11.527 10.808 -27.524 1.00 69.19 268 LEU A C 1
ATOM 2148 O O . LEU A 1 268 ? 11.046 9.892 -28.204 1.00 69.19 268 LEU A O 1
ATOM 2152 N N . GLY A 1 269 ? 12.086 11.900 -28.052 1.00 60.66 269 GLY A N 1
ATOM 2153 C CA . GLY A 1 269 ? 12.308 12.088 -29.482 1.00 60.66 269 GLY A CA 1
ATOM 2154 C C . GLY A 1 269 ? 13.092 10.924 -30.096 1.00 60.66 269 GLY A C 1
ATOM 2155 O O . GLY A 1 269 ? 13.695 10.099 -29.395 1.00 60.66 269 GLY A O 1
ATOM 2156 N N . ARG A 1 270 ? 13.080 10.813 -31.432 1.00 57.62 270 ARG A N 1
ATOM 2157 C CA . ARG A 1 270 ? 13.998 9.888 -32.117 1.00 57.62 270 ARG A CA 1
ATOM 2158 C C . ARG A 1 270 ? 15.423 10.228 -31.690 1.00 57.62 270 ARG A C 1
ATOM 2160 O O . ARG A 1 270 ? 15.746 11.402 -31.562 1.00 57.62 270 ARG A O 1
ATOM 2167 N N . ARG A 1 271 ? 16.252 9.202 -31.482 1.00 60.94 271 ARG A N 1
ATOM 2168 C CA . ARG A 1 271 ? 17.668 9.410 -31.171 1.00 60.94 271 ARG A CA 1
ATOM 2169 C C . ARG A 1 271 ? 18.268 10.297 -32.258 1.00 60.94 271 ARG A C 1
ATOM 2171 O O . ARG A 1 271 ? 18.007 10.063 -33.435 1.00 60.94 271 ARG A O 1
ATOM 2178 N N . GLU A 1 272 ? 19.018 11.328 -31.904 1.00 60.78 272 GLU A N 1
ATOM 2179 C CA . GLU A 1 272 ? 19.722 12.063 -32.943 1.00 60.78 272 GLU A CA 1
ATOM 2180 C C . GLU A 1 272 ? 20.837 11.179 -33.507 1.00 60.78 272 GLU A C 1
ATOM 2182 O O . GLU A 1 272 ? 21.418 10.332 -32.822 1.00 60.78 272 GLU A O 1
ATOM 2187 N N . VAL A 1 273 ? 21.107 11.314 -34.806 1.00 60.66 273 VAL A N 1
ATOM 2188 C CA . VAL A 1 273 ? 22.122 10.480 -35.474 1.00 60.66 273 VAL A CA 1
ATOM 2189 C C . VAL A 1 273 ? 23.512 10.729 -34.871 1.00 60.66 273 VAL A C 1
ATOM 2191 O O . VAL A 1 273 ? 24.334 9.820 -34.869 1.00 60.66 273 VAL A O 1
ATOM 2194 N N . THR A 1 274 ? 23.743 11.924 -34.329 1.00 62.47 274 THR A N 1
ATOM 2195 C CA . THR A 1 274 ? 24.956 12.368 -33.628 1.00 62.47 274 THR A CA 1
ATOM 2196 C C . THR A 1 274 ? 25.204 11.589 -32.335 1.00 62.47 274 THR A C 1
ATOM 2198 O O . THR A 1 274 ? 26.295 11.053 -32.150 1.00 62.47 274 THR A O 1
ATOM 2201 N N . ASP A 1 275 ? 24.189 11.435 -31.485 1.00 67.19 275 ASP A N 1
ATOM 2202 C CA . ASP A 1 275 ? 24.292 10.648 -30.246 1.00 67.19 275 ASP A CA 1
ATOM 2203 C C . ASP A 1 275 ? 24.517 9.166 -30.553 1.00 67.19 275 ASP A C 1
ATOM 2205 O O . ASP A 1 275 ? 25.370 8.501 -29.961 1.00 67.19 275 ASP A O 1
ATOM 2209 N N . LEU A 1 276 ? 23.778 8.650 -31.544 1.00 75.50 276 LEU A N 1
ATOM 2210 C CA . LEU A 1 276 ? 23.944 7.284 -32.032 1.00 75.50 276 LEU A CA 1
ATOM 2211 C C . LEU A 1 276 ? 25.370 7.042 -32.543 1.00 75.50 276 LEU A C 1
ATOM 2213 O O . LEU A 1 276 ? 25.938 5.974 -32.317 1.00 75.50 276 LEU A O 1
ATOM 2217 N N . GLU A 1 277 ? 25.940 8.017 -33.247 1.00 77.62 277 GLU A N 1
ATOM 2218 C CA . GLU A 1 277 ? 27.291 7.934 -33.784 1.00 77.62 277 GLU A CA 1
ATOM 2219 C C . GLU A 1 277 ? 28.344 7.871 -32.671 1.00 77.62 277 GLU A C 1
ATOM 2221 O O . GLU A 1 277 ? 29.215 6.996 -32.715 1.00 77.62 277 GLU A O 1
ATOM 2226 N N . SER A 1 278 ? 28.249 8.740 -31.664 1.00 73.12 278 SER A N 1
ATOM 2227 C CA . SER A 1 278 ? 29.168 8.754 -30.521 1.00 73.12 278 SER A CA 1
ATOM 2228 C C . S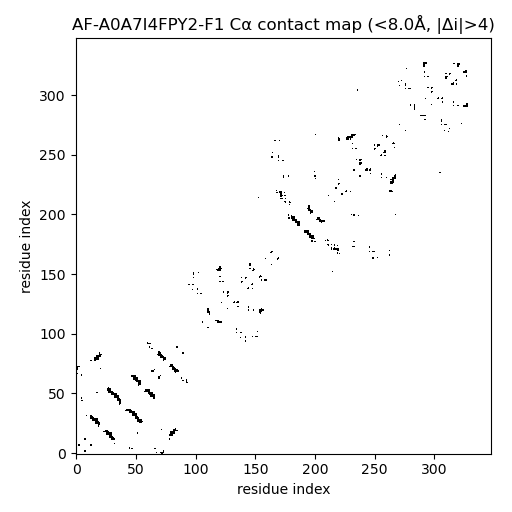ER A 1 278 ? 29.159 7.424 -29.768 1.00 73.12 278 SER A C 1
ATOM 2230 O O . SER A 1 278 ? 30.214 6.864 -29.479 1.00 73.12 278 SER A O 1
ATOM 2232 N N . GLU A 1 279 ? 27.983 6.843 -29.538 1.00 78.44 279 GLU A N 1
ATOM 2233 C CA . GLU A 1 279 ? 27.868 5.559 -28.845 1.00 78.44 279 GLU A CA 1
ATOM 2234 C C . GLU A 1 279 ? 28.388 4.376 -29.655 1.00 78.44 279 GLU A C 1
ATOM 2236 O O . GLU A 1 279 ? 29.064 3.502 -29.113 1.00 78.44 279 GLU A O 1
ATOM 2241 N N . ILE A 1 280 ? 28.133 4.349 -30.967 1.00 83.25 280 ILE A N 1
ATOM 2242 C CA . ILE A 1 280 ? 28.706 3.317 -31.838 1.00 83.25 280 ILE A CA 1
ATOM 2243 C C . ILE A 1 280 ? 30.231 3.451 -31.870 1.00 83.25 280 ILE A C 1
ATOM 2245 O O . ILE A 1 280 ? 30.925 2.437 -31.833 1.00 83.25 280 ILE A O 1
ATOM 2249 N N . ARG A 1 281 ? 30.775 4.676 -31.894 1.00 83.06 281 ARG A N 1
ATOM 2250 C CA . ARG A 1 281 ? 32.225 4.909 -31.817 1.00 83.06 281 ARG A CA 1
ATOM 2251 C C . ARG A 1 281 ? 32.804 4.485 -30.466 1.00 83.06 281 ARG A C 1
ATOM 2253 O O . ARG A 1 281 ? 33.896 3.922 -30.451 1.00 83.06 281 ARG A O 1
ATOM 2260 N N . ASN A 1 282 ? 32.096 4.703 -29.359 1.00 78.81 282 ASN A N 1
ATOM 2261 C CA . ASN A 1 282 ? 32.507 4.230 -28.032 1.00 78.81 282 ASN A CA 1
ATOM 2262 C C . ASN A 1 282 ? 32.550 2.704 -27.984 1.00 78.81 282 ASN A C 1
ATOM 2264 O O . ASN A 1 282 ? 33.601 2.138 -27.699 1.00 78.81 282 ASN A O 1
ATOM 2268 N N . PHE A 1 283 ? 31.472 2.045 -28.409 1.00 83.31 283 PHE A N 1
ATOM 2269 C CA . PHE A 1 283 ? 31.414 0.588 -28.507 1.00 83.31 283 PHE A CA 1
ATOM 2270 C C . PHE A 1 283 ? 32.529 0.026 -29.407 1.00 83.31 283 PHE A C 1
ATOM 2272 O O . PHE A 1 283 ? 33.169 -0.976 -29.094 1.00 83.31 283 PHE A O 1
ATOM 2279 N N . MET A 1 284 ? 32.809 0.689 -30.533 1.00 84.31 284 MET A N 1
ATOM 2280 C CA . MET A 1 284 ? 33.905 0.302 -31.420 1.00 84.31 284 MET A CA 1
ATOM 2281 C C . MET A 1 284 ? 35.279 0.451 -30.758 1.00 84.31 284 MET A C 1
ATOM 2283 O O . MET A 1 284 ? 36.138 -0.395 -30.990 1.00 84.31 284 MET A O 1
ATOM 2287 N N . ARG A 1 285 ? 35.500 1.479 -29.929 1.00 83.00 285 ARG A N 1
ATOM 2288 C CA . ARG A 1 285 ? 36.749 1.643 -29.169 1.00 83.00 285 ARG A CA 1
ATOM 2289 C C . ARG A 1 285 ? 36.913 0.552 -28.114 1.00 83.00 285 ARG A C 1
ATOM 2291 O O . ARG A 1 285 ? 37.962 -0.079 -28.072 1.00 83.00 285 ARG A O 1
ATOM 2298 N N . GLU A 1 286 ? 35.878 0.295 -27.323 1.00 83.06 286 GLU A N 1
ATOM 2299 C CA . GLU A 1 286 ? 35.898 -0.712 -26.253 1.00 83.06 286 GLU A CA 1
ATOM 2300 C C . GLU A 1 286 ? 36.167 -2.122 -26.788 1.00 83.06 286 GLU A C 1
ATOM 2302 O O . GLU A 1 286 ? 36.982 -2.862 -26.240 1.00 83.06 286 GLU A O 1
ATOM 2307 N N . HIS A 1 287 ? 35.546 -2.473 -27.916 1.00 81.69 287 HIS A N 1
ATOM 2308 C CA . HIS A 1 287 ? 35.695 -3.789 -28.537 1.00 81.69 287 HIS A CA 1
ATOM 2309 C C . HIS A 1 287 ? 36.763 -3.834 -29.648 1.00 81.69 287 HIS A C 1
ATOM 2311 O O . HIS A 1 287 ? 36.841 -4.822 -30.380 1.00 81.69 287 HIS A O 1
ATOM 2317 N N . ASN A 1 288 ? 37.592 -2.787 -29.784 1.00 83.69 288 ASN A N 1
ATOM 2318 C CA . ASN A 1 288 ? 38.660 -2.660 -30.789 1.00 83.69 288 ASN A CA 1
ATOM 2319 C C . ASN A 1 288 ? 38.207 -2.972 -32.233 1.00 83.69 288 ASN A C 1
ATOM 2321 O O . ASN A 1 288 ? 38.883 -3.663 -33.001 1.00 83.69 288 ASN A O 1
ATOM 2325 N N . LEU A 1 289 ? 37.038 -2.462 -32.619 1.00 84.06 289 LEU A N 1
ATOM 2326 C CA . LEU A 1 289 ? 36.442 -2.660 -33.935 1.00 84.06 289 LEU A CA 1
ATOM 2327 C C . LEU A 1 289 ? 36.798 -1.505 -34.876 1.00 84.06 289 LEU A C 1
ATOM 2329 O O . LEU A 1 289 ? 36.519 -0.342 -34.606 1.00 84.06 289 LEU A O 1
ATOM 2333 N N . SER A 1 290 ? 37.343 -1.837 -36.045 1.00 81.62 290 SER A N 1
ATOM 2334 C CA . SER A 1 290 ? 37.611 -0.886 -37.136 1.00 81.62 290 SER A CA 1
ATOM 2335 C C . SER A 1 290 ? 36.466 -0.784 -38.154 1.00 81.62 290 SER A C 1
ATOM 2337 O O . SER A 1 290 ? 36.430 0.130 -38.977 1.00 81.62 290 SER A O 1
ATOM 2339 N N . LEU A 1 291 ? 35.514 -1.720 -38.103 1.00 85.50 291 LEU A N 1
ATOM 2340 C CA . LEU A 1 291 ? 34.337 -1.793 -38.969 1.00 85.50 291 LEU A CA 1
ATOM 2341 C C . LEU A 1 291 ? 33.062 -1.700 -38.137 1.00 85.50 291 LEU A C 1
ATOM 2343 O O . LEU A 1 291 ? 33.055 -2.085 -36.969 1.00 85.50 291 LEU A O 1
ATOM 2347 N N . PHE A 1 292 ? 31.968 -1.264 -38.765 1.00 84.88 292 PHE A N 1
ATOM 2348 C CA . PHE A 1 292 ? 30.689 -1.119 -38.073 1.00 84.88 292 PHE A CA 1
ATOM 2349 C C . PHE A 1 292 ? 30.262 -2.450 -37.406 1.00 84.88 292 PHE A C 1
ATOM 2351 O O . PHE A 1 292 ? 30.337 -3.494 -38.072 1.00 84.88 292 PHE A O 1
ATOM 2358 N N . PRO A 1 293 ? 29.809 -2.444 -36.137 1.00 86.31 293 PRO A N 1
ATOM 2359 C CA . PRO A 1 293 ? 29.448 -3.658 -35.402 1.00 86.31 293 PRO A CA 1
ATOM 2360 C C . PRO A 1 293 ? 28.377 -4.506 -36.098 1.00 86.31 293 PRO A C 1
ATOM 2362 O O . PRO A 1 293 ? 27.385 -3.992 -36.622 1.00 86.31 293 PRO A O 1
ATOM 2365 N N . LYS A 1 294 ? 28.528 -5.834 -36.077 1.00 87.69 294 LYS A N 1
ATOM 2366 C CA . LYS A 1 294 ? 27.461 -6.729 -36.550 1.00 87.69 294 LYS A CA 1
ATOM 2367 C C . LYS A 1 294 ? 26.280 -6.720 -35.574 1.00 87.69 294 LYS A C 1
ATOM 2369 O O . LYS A 1 294 ? 26.503 -6.701 -34.364 1.00 87.69 294 LYS A O 1
ATOM 2374 N N . PRO A 1 295 ? 25.033 -6.881 -36.057 1.00 83.69 295 PRO A N 1
ATOM 2375 C CA . PRO A 1 295 ? 23.877 -7.065 -35.180 1.00 83.69 295 PRO A CA 1
ATOM 2376 C C . PRO A 1 295 ? 24.058 -8.185 -34.150 1.00 83.69 295 PRO A C 1
ATOM 2378 O O . PRO A 1 295 ? 23.639 -8.035 -33.012 1.00 83.69 295 PRO A O 1
ATOM 2381 N N . SER A 1 296 ? 24.725 -9.284 -34.520 1.00 82.19 296 SER A N 1
ATOM 2382 C CA . SER A 1 296 ? 25.013 -10.393 -33.605 1.00 82.19 296 SER A CA 1
ATOM 2383 C C . SER A 1 296 ? 25.993 -10.021 -32.489 1.00 82.19 296 SER A C 1
ATOM 2385 O O . SER A 1 296 ? 25.858 -10.534 -31.388 1.00 82.19 296 SER A O 1
ATOM 2387 N N . GLN A 1 297 ? 26.952 -9.126 -32.754 1.00 83.75 297 GLN A N 1
ATOM 2388 C CA . GLN A 1 297 ? 27.901 -8.635 -31.747 1.00 83.75 297 GLN A CA 1
ATOM 2389 C C . GLN A 1 297 ? 27.200 -7.702 -30.757 1.00 83.75 297 GLN A C 1
ATOM 2391 O O . GLN A 1 297 ? 27.379 -7.846 -29.556 1.00 83.75 297 GLN A O 1
ATOM 2396 N N . LEU A 1 298 ? 26.324 -6.820 -31.251 1.00 82.69 298 LEU A N 1
ATOM 2397 C CA . LEU A 1 298 ? 25.510 -5.962 -30.385 1.00 82.69 298 LEU A CA 1
ATOM 2398 C C . LEU A 1 298 ? 24.572 -6.778 -29.483 1.00 82.69 298 LEU A C 1
ATOM 2400 O O . LEU A 1 298 ? 24.403 -6.441 -28.319 1.00 82.69 298 LEU A O 1
ATOM 2404 N N . ILE A 1 299 ? 23.996 -7.873 -29.988 1.00 79.69 299 ILE A N 1
ATOM 2405 C CA . ILE A 1 299 ? 23.157 -8.776 -29.182 1.00 79.69 299 ILE A CA 1
ATOM 2406 C C . ILE A 1 299 ? 23.999 -9.540 -28.149 1.00 79.69 299 ILE A C 1
ATOM 2408 O O . ILE A 1 299 ? 23.593 -9.637 -26.994 1.00 79.69 299 ILE A O 1
ATOM 2412 N N . ALA A 1 300 ? 25.173 -10.052 -28.538 1.00 80.31 300 ALA A N 1
ATOM 2413 C CA . ALA A 1 300 ? 26.065 -10.784 -27.634 1.00 80.31 300 ALA A CA 1
ATOM 2414 C C . ALA A 1 300 ? 26.506 -9.927 -26.435 1.00 80.31 300 ALA A C 1
ATOM 2416 O O . ALA A 1 300 ? 26.511 -10.410 -25.306 1.00 80.31 300 ALA A O 1
ATOM 2417 N N . GLU A 1 301 ? 26.768 -8.640 -26.673 1.00 81.31 301 GLU A N 1
ATOM 2418 C CA . GLU A 1 301 ? 27.162 -7.662 -25.649 1.00 81.31 301 GLU A CA 1
ATOM 2419 C C . GLU A 1 301 ? 25.963 -6.971 -24.970 1.00 81.31 301 GLU A C 1
ATOM 2421 O O . GLU A 1 301 ? 26.117 -5.969 -24.275 1.00 81.31 301 GLU A O 1
ATOM 2426 N N . LYS A 1 302 ? 24.737 -7.481 -25.168 1.00 74.88 302 LYS A N 1
ATOM 2427 C CA . LYS A 1 302 ? 23.487 -6.938 -24.594 1.00 74.88 302 LYS A CA 1
ATOM 2428 C C . LYS A 1 302 ? 23.212 -5.462 -24.943 1.00 74.88 302 LYS A C 1
ATOM 2430 O O . LYS A 1 302 ? 22.427 -4.783 -24.271 1.00 74.88 302 LYS A O 1
ATOM 2435 N N . GLN A 1 303 ? 23.787 -4.976 -26.040 1.00 74.44 303 GLN A N 1
ATOM 2436 C CA . GLN A 1 303 ? 23.579 -3.648 -26.624 1.00 74.44 303 GLN A CA 1
ATOM 2437 C C . GLN A 1 303 ? 22.385 -3.639 -27.594 1.00 74.44 303 GLN A C 1
ATOM 2439 O O . GLN A 1 303 ? 22.446 -3.139 -28.720 1.00 74.44 303 GLN A O 1
ATOM 2444 N N . GLU A 1 304 ? 21.261 -4.215 -27.163 1.00 68.62 304 GLU A N 1
ATOM 2445 C CA . GLU A 1 304 ? 20.048 -4.319 -27.983 1.00 68.62 304 GLU A CA 1
ATOM 2446 C C . GLU A 1 304 ? 19.373 -2.964 -28.231 1.00 68.62 304 GLU A C 1
ATOM 2448 O O . GLU A 1 304 ? 18.767 -2.774 -29.284 1.00 68.62 304 GLU A O 1
ATOM 2453 N N . ASP A 1 305 ? 19.516 -2.013 -27.302 1.00 68.31 305 ASP A N 1
ATOM 2454 C CA . ASP A 1 305 ? 19.026 -0.637 -27.471 1.00 68.31 305 ASP A CA 1
ATOM 2455 C C . ASP A 1 305 ? 19.788 0.081 -28.596 1.00 68.31 305 ASP A C 1
ATOM 2457 O O . ASP A 1 305 ? 19.185 0.632 -29.518 1.00 68.31 305 ASP A O 1
ATOM 2461 N N . LEU A 1 306 ? 21.120 -0.053 -28.624 1.00 73.56 306 LEU A N 1
ATOM 2462 C CA . LEU A 1 306 ? 21.945 0.480 -29.708 1.00 73.56 306 LEU A CA 1
ATOM 2463 C C . LEU A 1 306 ? 21.532 -0.116 -31.063 1.00 73.56 306 LEU A C 1
ATOM 2465 O O . LEU A 1 306 ? 21.404 0.600 -32.057 1.00 73.56 306 LEU A O 1
ATOM 2469 N N . LEU A 1 307 ? 21.246 -1.422 -31.106 1.00 79.75 307 LEU A N 1
ATOM 2470 C CA . LEU A 1 307 ? 20.741 -2.089 -32.307 1.00 79.75 307 LEU A CA 1
ATOM 2471 C C . LEU A 1 307 ? 19.331 -1.612 -32.704 1.00 79.75 307 LEU A C 1
ATOM 2473 O O . LEU A 1 307 ? 19.051 -1.470 -33.899 1.00 79.75 307 LEU A O 1
ATOM 2477 N N . ALA A 1 308 ? 18.443 -1.373 -31.737 1.00 74.38 308 ALA A N 1
ATOM 2478 C CA . ALA A 1 308 ? 17.109 -0.834 -31.980 1.00 74.38 308 ALA A CA 1
ATOM 2479 C C . ALA A 1 308 ? 17.192 0.576 -32.581 1.00 74.38 308 ALA A C 1
ATOM 2481 O O . ALA A 1 308 ? 16.580 0.824 -33.621 1.00 74.38 308 ALA A O 1
ATOM 2482 N N . ALA A 1 309 ? 18.041 1.443 -32.025 1.00 75.62 309 ALA A N 1
ATOM 2483 C CA . ALA A 1 309 ? 18.317 2.763 -32.578 1.00 75.62 309 ALA A CA 1
ATOM 2484 C C . ALA A 1 309 ? 18.874 2.670 -34.012 1.00 75.62 309 ALA A C 1
ATOM 2486 O O . ALA A 1 309 ? 18.371 3.327 -34.922 1.00 75.62 309 ALA A O 1
ATOM 2487 N N . VAL A 1 310 ? 19.833 1.776 -34.278 1.00 83.19 310 VAL A N 1
ATOM 2488 C CA . VAL A 1 310 ? 20.345 1.559 -35.645 1.00 83.19 310 VAL A CA 1
ATOM 2489 C C . VAL A 1 310 ? 19.226 1.170 -36.620 1.00 83.19 310 VAL A C 1
ATOM 2491 O O . VAL A 1 310 ? 19.208 1.650 -37.755 1.00 83.19 310 VAL A O 1
ATOM 2494 N N . ARG A 1 311 ? 18.267 0.333 -36.201 1.00 81.75 311 ARG A N 1
ATOM 2495 C CA . ARG A 1 311 ? 17.097 -0.033 -37.022 1.00 81.75 311 ARG A CA 1
ATOM 2496 C C . ARG A 1 311 ? 16.164 1.157 -37.259 1.00 81.75 311 ARG A C 1
ATOM 2498 O O . ARG A 1 311 ? 15.746 1.350 -38.399 1.00 81.75 311 ARG A O 1
ATOM 2505 N N . GLU A 1 312 ? 15.900 1.977 -36.240 1.00 77.25 312 GLU A N 1
ATOM 2506 C CA . GLU A 1 312 ? 15.083 3.201 -36.346 1.00 77.25 312 GLU A CA 1
ATOM 2507 C C . GLU A 1 312 ? 15.656 4.210 -37.363 1.00 77.25 312 GLU A C 1
ATOM 2509 O O . GLU A 1 312 ? 14.899 4.918 -38.033 1.00 77.25 312 GLU A O 1
ATOM 2514 N N . HIS A 1 313 ? 16.981 4.226 -37.548 1.00 77.31 313 HIS A N 1
ATOM 2515 C CA . HIS A 1 313 ? 17.680 5.094 -38.506 1.00 77.31 313 HIS A CA 1
ATOM 2516 C C . HIS A 1 313 ? 17.920 4.479 -39.896 1.00 77.31 313 HIS A C 1
ATOM 2518 O O . HIS A 1 313 ? 18.695 5.026 -40.689 1.00 77.31 313 HIS A O 1
ATOM 2524 N N . GLY A 1 314 ? 17.225 3.386 -40.228 1.00 79.25 314 GLY A N 1
ATOM 2525 C CA . GLY A 1 314 ? 17.288 2.741 -41.547 1.00 79.25 314 GLY A CA 1
ATOM 2526 C C . GLY A 1 314 ? 18.227 1.533 -41.618 1.00 79.25 314 GLY A C 1
ATOM 2527 O O . GLY A 1 314 ? 18.539 1.052 -42.708 1.00 79.25 314 GLY A O 1
ATOM 2528 N N . GLY A 1 315 ? 18.673 1.025 -40.469 1.00 83.12 315 GLY A N 1
ATOM 2529 C CA . GLY A 1 315 ? 19.492 -0.176 -40.350 1.00 83.12 315 GLY A CA 1
ATOM 2530 C C . GLY A 1 315 ? 20.995 0.068 -40.498 1.00 83.12 315 GLY A C 1
ATOM 2531 O O . GLY A 1 315 ? 21.463 1.160 -40.814 1.00 83.12 315 GLY A O 1
ATOM 2532 N N . VAL A 1 316 ? 21.763 -1.005 -40.291 1.00 83.44 316 VAL A N 1
ATOM 2533 C CA . VAL A 1 316 ? 23.237 -0.993 -40.215 1.00 83.44 316 VAL A CA 1
ATOM 2534 C C . VAL A 1 316 ? 23.887 -0.298 -41.410 1.00 83.44 316 VAL A C 1
ATOM 2536 O O . VAL A 1 316 ? 24.800 0.497 -41.238 1.00 83.44 316 VAL A O 1
ATOM 2539 N N . VAL A 1 317 ? 23.409 -0.562 -42.627 1.00 84.06 317 VAL A N 1
ATOM 2540 C CA . VAL A 1 317 ? 24.008 -0.008 -43.852 1.00 84.06 317 VAL A CA 1
ATOM 2541 C C . VAL A 1 317 ? 23.754 1.496 -43.974 1.00 84.06 317 VAL A C 1
ATOM 2543 O O . VAL A 1 317 ? 24.657 2.238 -44.357 1.00 84.06 317 VAL A O 1
ATOM 2546 N N . ALA A 1 318 ? 22.547 1.957 -43.636 1.00 83.88 318 ALA A N 1
ATOM 2547 C CA . ALA A 1 318 ? 22.191 3.371 -43.706 1.00 83.88 318 ALA A CA 1
ATOM 2548 C C . ALA A 1 318 ? 22.952 4.189 -42.655 1.00 83.88 318 ALA A C 1
ATOM 2550 O O . ALA A 1 318 ? 23.480 5.254 -42.974 1.00 83.88 318 ALA A O 1
ATOM 2551 N N . VAL A 1 319 ? 23.057 3.667 -41.431 1.00 84.81 319 VAL A N 1
ATOM 2552 C CA . VAL A 1 319 ? 23.787 4.318 -40.336 1.00 84.81 319 VAL A CA 1
ATOM 2553 C C . VAL A 1 319 ? 25.296 4.290 -40.588 1.00 84.81 319 VAL A C 1
ATOM 2555 O O . VAL A 1 319 ? 25.933 5.334 -40.503 1.00 84.81 319 VAL A O 1
ATOM 2558 N N . ALA A 1 320 ? 25.863 3.157 -41.020 1.00 86.38 320 ALA A N 1
ATOM 2559 C CA . ALA A 1 320 ? 27.282 3.072 -41.376 1.00 86.38 320 ALA A CA 1
ATOM 2560 C C . ALA A 1 320 ? 27.653 4.067 -42.487 1.00 86.38 320 ALA A C 1
ATOM 2562 O O . ALA A 1 320 ? 28.662 4.760 -42.377 1.00 86.38 320 ALA A O 1
ATOM 2563 N N . LYS A 1 321 ? 26.803 4.206 -43.517 1.00 86.00 321 LYS A N 1
ATOM 2564 C CA . LYS A 1 321 ? 27.005 5.193 -44.588 1.00 86.00 321 LYS A CA 1
ATOM 2565 C C . LYS A 1 321 ? 26.985 6.629 -44.058 1.00 86.00 321 LYS A C 1
ATOM 2567 O O . LYS A 1 321 ? 27.812 7.425 -44.490 1.00 86.00 321 LYS A O 1
ATOM 2572 N N . LYS A 1 322 ? 26.069 6.955 -43.138 1.00 83.56 322 LYS A N 1
ATOM 2573 C CA . LYS A 1 322 ? 25.989 8.283 -42.503 1.00 83.56 322 LYS A CA 1
ATOM 2574 C C . LYS A 1 322 ? 27.220 8.596 -41.644 1.00 83.56 322 LYS A C 1
ATOM 2576 O O . LYS A 1 322 ? 27.689 9.720 -41.686 1.00 83.56 322 LYS A O 1
ATOM 2581 N N . MET A 1 323 ? 27.780 7.593 -40.968 1.00 81.25 323 MET A N 1
ATOM 2582 C CA . MET A 1 323 ? 28.999 7.713 -40.152 1.00 81.25 323 MET A CA 1
ATOM 2583 C C . MET A 1 323 ? 30.312 7.656 -40.962 1.00 81.25 323 MET A C 1
ATOM 2585 O O . MET A 1 323 ? 31.400 7.676 -40.386 1.00 81.25 323 MET A O 1
ATOM 2589 N N . GLY A 1 324 ? 30.247 7.498 -42.291 1.00 81.81 324 GLY A N 1
ATOM 2590 C CA . GLY A 1 324 ? 31.435 7.301 -43.133 1.00 81.81 324 GLY A CA 1
ATOM 2591 C C . GLY A 1 324 ? 32.164 5.966 -42.902 1.00 81.81 324 GLY A C 1
ATOM 2592 O O . GLY A 1 324 ? 33.320 5.815 -43.293 1.00 81.81 324 GLY A O 1
ATOM 2593 N N . LEU A 1 325 ? 31.504 4.985 -42.279 1.00 84.31 325 LEU A N 1
ATOM 2594 C CA . LEU A 1 325 ? 32.055 3.671 -41.948 1.00 84.31 325 LEU A CA 1
ATOM 2595 C C . LEU A 1 325 ? 31.620 2.601 -42.957 1.00 84.31 325 LEU A C 1
ATOM 2597 O O . LEU A 1 325 ? 30.570 2.684 -43.600 1.00 84.31 325 LEU A O 1
ATOM 2601 N N . ARG A 1 326 ? 32.413 1.530 -43.073 1.00 81.75 326 ARG A N 1
ATOM 2602 C CA . ARG A 1 326 ? 32.038 0.351 -43.866 1.00 81.75 326 ARG A CA 1
ATOM 2603 C C . ARG A 1 326 ? 31.303 -0.665 -42.992 1.00 81.75 326 ARG A C 1
ATOM 2605 O O . ARG A 1 326 ? 31.814 -1.091 -41.956 1.00 81.75 326 ARG A O 1
ATOM 2612 N N . ALA A 1 327 ? 30.119 -1.080 -43.439 1.00 80.12 327 ALA A N 1
ATOM 2613 C CA . ALA A 1 327 ? 29.397 -2.199 -42.842 1.00 80.12 327 ALA A CA 1
ATOM 2614 C C . ALA A 1 327 ? 30.144 -3.517 -43.104 1.00 80.12 327 ALA A C 1
ATOM 2616 O O . ALA A 1 327 ? 30.627 -3.754 -44.216 1.00 80.12 327 ALA A O 1
ATOM 2617 N N . GLN A 1 328 ? 30.227 -4.390 -42.096 1.00 74.88 328 GLN A N 1
ATOM 2618 C CA . GLN A 1 328 ? 30.802 -5.722 -42.279 1.00 74.88 328 GLN A CA 1
ATOM 2619 C C . GLN A 1 328 ? 29.944 -6.529 -43.266 1.00 74.88 328 GLN A C 1
ATOM 2621 O O . GLN A 1 328 ? 28.722 -6.601 -43.131 1.00 74.88 328 GLN A O 1
ATOM 2626 N N . ARG A 1 329 ? 30.578 -7.162 -44.261 1.00 61.75 329 ARG A N 1
ATOM 2627 C CA . ARG A 1 329 ? 29.891 -8.123 -45.132 1.00 61.75 329 ARG A CA 1
ATOM 2628 C C . ARG A 1 329 ? 29.491 -9.342 -44.300 1.00 61.75 329 ARG A C 1
ATOM 2630 O O . ARG A 1 329 ? 30.329 -9.923 -43.610 1.00 61.75 329 ARG A O 1
ATOM 2637 N N . ASN A 1 330 ? 28.224 -9.743 -44.385 1.00 53.53 330 ASN A N 1
ATOM 2638 C CA . ASN A 1 330 ? 27.824 -11.065 -43.919 1.00 53.53 330 ASN A CA 1
ATOM 2639 C C . ASN A 1 330 ? 28.559 -12.100 -44.777 1.00 53.53 330 ASN A C 1
ATOM 2641 O O . ASN A 1 330 ? 28.403 -12.104 -46.000 1.00 53.53 330 ASN A O 1
ATOM 2645 N N . GLY A 1 331 ? 29.377 -12.937 -44.136 1.00 47.72 331 GLY A N 1
ATOM 2646 C CA . GLY A 1 331 ? 29.847 -14.176 -44.744 1.00 47.72 331 GLY A CA 1
ATOM 2647 C C . GLY A 1 331 ? 28.639 -14.994 -45.197 1.00 47.72 331 GLY A C 1
ATOM 2648 O O . GLY A 1 331 ? 27.608 -14.994 -44.527 1.00 47.72 331 GLY A O 1
ATOM 2649 N N . GLU A 1 332 ? 28.773 -15.565 -46.387 1.00 40.62 332 GLU A N 1
ATOM 2650 C CA . GLU A 1 332 ? 27.863 -16.435 -47.132 1.00 40.62 332 GLU A CA 1
ATOM 2651 C C . GLU A 1 332 ? 26.566 -16.863 -46.423 1.00 40.62 332 GLU A C 1
ATOM 2653 O O . GLU A 1 332 ? 26.562 -17.569 -45.416 1.00 40.62 332 GLU A O 1
ATOM 2658 N N . ARG A 1 333 ? 25.426 -16.538 -47.053 1.00 37.78 333 ARG A N 1
ATOM 2659 C CA . ARG A 1 333 ? 24.225 -17.374 -46.941 1.00 37.78 333 ARG A CA 1
ATOM 2660 C C . ARG A 1 333 ? 24.651 -18.802 -47.286 1.00 37.78 333 ARG A C 1
ATOM 2662 O O . ARG A 1 333 ? 24.805 -19.110 -48.467 1.00 37.78 333 ARG A O 1
ATOM 2669 N N . MET A 1 334 ? 24.804 -19.662 -46.282 1.00 35.00 334 MET A N 1
ATOM 2670 C CA . MET A 1 334 ? 24.805 -21.105 -46.483 1.00 35.00 334 MET A CA 1
ATOM 2671 C C . MET A 1 334 ? 23.481 -21.428 -47.183 1.00 35.00 334 MET A C 1
ATOM 2673 O O . MET A 1 334 ? 22.410 -21.384 -46.573 1.00 35.00 334 MET A O 1
ATOM 2677 N N . LYS A 1 335 ? 23.528 -21.648 -48.501 1.00 34.84 335 LYS A N 1
ATOM 2678 C CA . LYS A 1 335 ? 22.412 -22.231 -49.236 1.00 34.84 335 LYS A CA 1
ATOM 2679 C C . LYS A 1 335 ? 22.231 -23.620 -48.642 1.00 34.84 335 LYS A C 1
ATOM 2681 O O . LYS A 1 335 ? 22.958 -24.541 -48.996 1.00 34.84 335 LYS A O 1
ATOM 2686 N N . MET A 1 336 ? 21.273 -23.762 -47.733 1.00 33.78 336 MET A N 1
ATOM 2687 C CA . MET A 1 336 ? 20.664 -25.053 -47.455 1.00 33.78 336 MET A CA 1
ATOM 2688 C C . MET A 1 336 ? 20.054 -25.518 -48.778 1.00 33.78 336 MET A C 1
ATOM 2690 O O . MET A 1 336 ? 18.952 -25.118 -49.152 1.00 33.78 336 MET A O 1
ATOM 2694 N N . LEU A 1 337 ? 20.823 -26.299 -49.536 1.00 35.97 337 LEU A N 1
ATOM 2695 C CA . LEU A 1 337 ? 20.287 -27.203 -50.537 1.00 35.97 337 LEU A CA 1
ATOM 2696 C C . LEU A 1 337 ? 19.361 -28.147 -49.773 1.00 35.97 337 LEU A C 1
ATOM 2698 O O . LEU A 1 337 ? 19.805 -29.108 -49.154 1.00 35.97 337 LEU A O 1
ATOM 2702 N N . CYS A 1 338 ? 18.070 -27.824 -49.770 1.00 31.34 338 CYS A N 1
ATOM 2703 C CA . CYS A 1 338 ? 17.038 -28.775 -49.408 1.00 31.34 338 CYS A CA 1
ATOM 2704 C C . CYS A 1 338 ? 17.089 -29.895 -50.455 1.00 31.34 338 CYS A C 1
ATOM 2706 O O . CYS A 1 338 ? 16.575 -29.753 -51.563 1.00 31.34 338 CYS A O 1
ATOM 2708 N N . SER A 1 339 ? 17.759 -30.996 -50.122 1.00 41.25 339 SER A N 1
ATOM 2709 C CA . SER A 1 339 ? 17.838 -32.221 -50.923 1.00 41.25 339 SER A CA 1
ATOM 2710 C C . SER A 1 339 ? 16.565 -33.075 -50.838 1.00 41.25 339 SER A C 1
ATOM 2712 O O . SER A 1 339 ? 16.574 -34.240 -51.227 1.00 41.25 339 SER A O 1
ATOM 2714 N N . ALA A 1 340 ? 15.445 -32.509 -50.385 1.00 44.94 340 ALA A N 1
ATOM 2715 C CA . ALA A 1 340 ? 14.183 -33.220 -50.237 1.00 44.94 340 ALA A CA 1
ATOM 2716 C C . ALA A 1 340 ? 12.991 -32.344 -50.650 1.00 44.94 340 ALA A C 1
ATOM 2718 O O . ALA A 1 340 ? 12.173 -31.958 -49.826 1.00 44.94 340 ALA A O 1
ATOM 2719 N N . CYS A 1 341 ? 12.886 -32.030 -51.943 1.00 30.08 341 CYS A N 1
ATOM 2720 C CA . CYS A 1 341 ? 11.583 -31.819 -52.579 1.00 30.08 341 CYS A CA 1
ATOM 2721 C C . CYS A 1 341 ? 11.700 -32.000 -54.099 1.00 30.08 341 CYS A C 1
ATOM 2723 O O . CYS A 1 341 ? 11.702 -31.055 -54.884 1.00 30.08 341 CYS A O 1
ATOM 2725 N N . ARG A 1 342 ? 11.834 -33.262 -54.523 1.00 37.31 342 ARG A N 1
ATOM 2726 C CA . ARG A 1 342 ? 11.473 -33.683 -55.880 1.00 37.31 342 ARG A CA 1
ATOM 2727 C C . ARG A 1 342 ? 9.945 -33.710 -55.937 1.00 37.31 342 ARG A C 1
ATOM 2729 O O . ARG A 1 342 ? 9.338 -34.717 -55.599 1.00 37.31 342 ARG A O 1
ATOM 2736 N N . VAL A 1 343 ? 9.331 -32.616 -56.368 1.00 32.31 343 VAL A N 1
ATOM 2737 C CA . VAL A 1 343 ? 7.990 -32.673 -56.955 1.00 32.31 343 VAL A CA 1
ATOM 2738 C C . VAL A 1 343 ? 8.060 -31.931 -58.278 1.00 32.31 343 VAL A C 1
ATOM 2740 O O . VAL A 1 343 ? 8.129 -30.707 -58.333 1.00 32.31 343 VAL A O 1
ATOM 2743 N N . GLN A 1 344 ? 8.117 -32.718 -59.352 1.00 34.72 344 GLN A N 1
ATOM 2744 C CA . GLN A 1 344 ? 7.805 -32.258 -60.696 1.00 34.72 344 GLN A CA 1
ATOM 2745 C C . GLN A 1 344 ? 6.371 -31.730 -60.685 1.00 34.72 344 GLN A C 1
ATOM 2747 O O . GLN A 1 344 ? 5.436 -32.497 -60.470 1.00 34.72 344 GLN A O 1
ATOM 2752 N N . ILE A 1 345 ? 6.198 -30.442 -60.957 1.00 32.78 345 ILE A N 1
ATOM 2753 C CA . ILE A 1 345 ? 4.945 -29.940 -61.512 1.00 32.78 345 ILE A CA 1
ATOM 2754 C C . ILE A 1 345 ? 5.262 -29.530 -62.943 1.00 32.78 345 ILE A C 1
ATOM 2756 O O . ILE A 1 345 ? 5.884 -28.504 -63.206 1.00 32.78 345 ILE A O 1
ATOM 2760 N N . ILE A 1 346 ? 4.883 -30.424 -63.852 1.00 35.41 346 ILE A N 1
ATOM 2761 C CA . ILE A 1 346 ? 4.771 -30.180 -65.284 1.00 35.41 346 ILE A CA 1
ATOM 2762 C C . ILE A 1 346 ? 3.588 -29.231 -65.472 1.00 35.41 346 ILE A C 1
ATOM 2764 O O . ILE A 1 346 ? 2.460 -29.593 -65.142 1.00 35.41 346 ILE A O 1
ATOM 2768 N N . LEU A 1 347 ? 3.825 -28.049 -66.034 1.00 33.19 347 LEU A N 1
ATOM 2769 C CA . LEU A 1 347 ? 2.777 -27.243 -66.652 1.00 33.19 347 LEU A CA 1
ATOM 2770 C C . LEU A 1 347 ? 3.268 -26.771 -68.024 1.00 33.19 347 LEU A C 1
ATOM 2772 O O . LEU A 1 347 ? 4.108 -25.884 -68.100 1.00 33.19 347 LEU A O 1
ATOM 2776 N N . LYS A 1 348 ? 2.727 -27.479 -69.026 1.00 38.28 348 LYS A N 1
ATOM 2777 C CA . LYS A 1 348 ? 2.581 -27.233 -70.474 1.00 38.28 348 LYS A CA 1
ATOM 2778 C C . LYS A 1 348 ? 3.665 -26.469 -71.225 1.00 38.28 348 LYS A C 1
ATOM 2780 O O . LYS A 1 348 ? 3.793 -25.246 -71.020 1.00 38.28 348 LYS A O 1
#

Solvent-accessible surface area (backbone atoms only — not comparable to full-atom values): 20597 Å² total; per-residue (Å²): 131,56,77,54,70,72,60,53,75,78,49,89,53,63,66,26,35,33,24,34,64,91,78,67,48,74,62,22,27,28,66,46,79,44,75,42,46,32,93,90,42,75,88,42,75,71,46,33,28,39,34,26,39,29,78,88,45,87,89,35,57,41,80,44,63,64,40,72,82,28,37,58,45,71,41,81,90,76,41,35,36,29,30,51,72,62,89,60,60,74,51,59,41,47,42,65,62,51,51,51,52,51,50,54,55,44,56,74,73,46,41,65,56,93,88,55,96,62,57,46,50,78,51,74,68,57,37,49,74,72,66,40,52,67,61,51,48,55,38,46,77,63,65,21,71,68,49,44,17,59,77,70,68,30,45,60,96,67,76,61,90,67,45,65,74,37,64,56,57,45,42,23,52,50,52,44,53,56,54,65,36,54,41,83,44,72,44,90,88,47,87,87,49,62,34,29,36,25,78,80,82,66,48,76,35,78,60,83,75,81,66,68,53,76,88,71,37,75,27,47,79,74,37,78,87,39,49,66,70,39,70,42,83,56,70,66,58,34,54,74,71,64,40,50,68,59,51,50,37,38,47,71,61,69,19,70,70,50,43,21,61,75,49,40,28,34,72,73,70,82,82,52,71,66,61,54,47,55,50,52,52,49,53,26,59,78,70,71,45,94,49,46,81,51,72,69,55,33,51,74,72,69,36,51,65,63,50,48,52,34,49,76,60,64,23,65,63,48,44,20,55,73,72,75,42,56,57,67,78,80,76,73,83,78,76,78,75,73,91,80,74,94,72,89,76,88,78,133

Organism: Physcomitrium patens (NCBI:txid3218)

Radius of gyration: 33.02 Å; Cα contacts (8 Å, |Δi|>4): 454; chains: 1; bounding box: 76×58×110 Å

Mean predicted aligned error: 15.9 Å

Sequence (348 aa):
MSPSAQDILEWDLEGWKVVLEETGEVVGRVEEVLNLCSFWDPSVVEYCMLKVFDSNSPGIEYLIPWVEDIVKEVDCNAERIFIKPPEGLLELAKRPELLRKIRTALEEFGLHTEGQKEPHMPTRRQLQAAGEYELVEMIMDAGGFSSVAQDLRLRTKRRPVGYWEDLQNLDSEIEAFLAESWREEQNPETAGKTYYVNLVTREQLAEKPASPSIMDPTPVSMDWSDTGTAVMPRAHILRKLGRFDLHNAITMHGGYKEVAQQLGRMHLGRREVTDLESEIRNFMREHNLSLFPKPSQLIAEKQEDLLAAVREHGGVVAVAKKMGLRAQRNGERMKMLCSACRVQIILK

InterPro domains:
  IPR001202 WW domain [PS50020] (176-211)
  IPR011033 PRC-barrel-like superfamily [SSF50346] (11-89)
  IPR011961 Ribosome maturation factor RimM [PTHR33692] (6-97)
  IPR056792 Ribosome maturation factor RimM, PRC barrel domain [PF24986] (12-89)

Foldseek 3Di:
DQDDPVVCVPDPLFQFFEAEPPPRDTQFGFHDKDFDADPVDNVHGPWIWTFGAGPVDGPQTATHTRDCQFFPDADPVRSYTYTDDPPCRSVVSVLVVLLVVLVVVLVVVPLPDPPDPDRAQDDPVVCVVVVNVVSQVSQVSSVHRQNSCLVSVHHYPDHDPCQLVDLQSLQLVQLLVQLVQWDWDDDPVDPPQIWIARPFQRDIGSDRDDRAPSSCRGQCQRVPVCQQVAAQGDLVVCVVVVVVVSQVSQVVCVHRVNSCVVSSHDYDDQDDLVVLLVVQVVVCVVVVHQARDDPVRCVVVVVVVSQVSCVVQVHRCNSCVVNVGHHDDPDDPPPPPPPPDPDDDDDD

Nearest PDB structures (foldseek):
  2f1l-assembly1_A-2  TM=7.278E-01  e=1.070E-03  Pseudomonas aeruginosa
  2qgg-assembly1_A  TM=6.612E-01  e=8.416E-04  Acinetobacter calcoaceticus